Protein AF-A0AAD5PH87-F1 (afdb_monomer_lite)

Foldseek 3Di:
DDDPLLVCCLVPDDLVRLVVLLVVLLVPFDQDDDPPLSDQDDDPVVCLVVCVVVVPPVNVVVVVVSVVSVLVNSLVRLVVVLVVQVVVLVVVDDDPVSVVSVVVSVVSVSSSVSSVVSVVVNCVVVVVVVVPPPPPPDPDDDDPVVVVVVDDPPDDDDDDDDPPVVVPDDDDPVCVVVVDDDDDD

Radius of gyration: 25.53 Å; chains: 1; bounding box: 65×54×60 Å

pLDDT: mean 77.0, std 14.0, range [39.09, 93.5]

Sequence (185 aa):
QLPSAIKDELDSSTIQELDENIKIFKRELLKYEGERWTRPGAVNKPYVQELKKTNLEAYPAIQARYKGADRIRITARVATKIFEDIPTIVERGESARDEEDLLRTIEKARRLAVYGFATKDINIGEAQDEEDLTENQHFKMEGISALRDLLEPNDLMAKIDLKDTYTVVPIHPSSRKYLSFEHHG

Secondary structure (DSSP, 8-state):
---HHHHHHHHHS-HHHHHHHHHHHHHHS-----STTTS-----HHHHHHHHHTT-THHHHHHHHHHHHHHHHHHHHHHHHHHHHHHHHHHH-S-HHHHHHHHHHHHHHHHHHHHHHHHHHHHHHHHSSSSS---S-------HHHHHHH--TTPPP-----TTHHHHSPPPGGGGGGS------

Structure (mmCIF, N/CA/C/O backbone):
data_AF-A0AAD5PH87-F1
#
_entry.id   AF-A0AAD5PH87-F1
#
loop_
_atom_site.group_PDB
_atom_site.id
_atom_site.type_symbol
_atom_site.label_atom_id
_atom_site.label_alt_id
_atom_site.label_comp_id
_atom_site.label_asym_id
_atom_site.label_entity_id
_atom_site.label_seq_id
_atom_site.pdbx_PDB_ins_code
_atom_site.Cartn_x
_atom_site.Cartn_y
_atom_site.Cartn_z
_atom_site.occupancy
_atom_site.B_iso_or_equiv
_atom_site.auth_seq_id
_atom_site.auth_comp_id
_atom_site.auth_asym_id
_atom_site.auth_atom_id
_atom_site.pdbx_PDB_model_num
ATOM 1 N N . GLN A 1 1 ? 16.850 -17.070 -2.245 1.00 76.62 1 GLN A N 1
ATOM 2 C CA . GLN A 1 1 ? 17.423 -15.957 -1.453 1.00 76.62 1 GLN A CA 1
ATOM 3 C C . GLN A 1 1 ? 17.047 -14.643 -2.127 1.00 76.62 1 GLN A C 1
ATOM 5 O O . GLN A 1 1 ? 16.840 -14.662 -3.335 1.00 76.62 1 GLN A O 1
ATOM 10 N N . LEU A 1 2 ? 16.903 -13.548 -1.369 1.00 82.56 2 LEU A N 1
ATOM 11 C CA . LEU A 1 2 ? 16.653 -12.214 -1.937 1.00 82.56 2 LEU A CA 1
ATOM 12 C C . LEU A 1 2 ? 17.877 -11.727 -2.735 1.00 82.56 2 LEU A C 1
ATOM 14 O O . LEU A 1 2 ? 18.999 -12.025 -2.320 1.00 82.56 2 LEU A O 1
ATOM 18 N N . PRO A 1 3 ? 17.688 -10.978 -3.839 1.00 91.06 3 PRO A N 1
ATOM 19 C CA . PRO A 1 3 ? 18.784 -10.285 -4.516 1.00 91.06 3 PRO A CA 1
ATOM 20 C C . PRO A 1 3 ? 19.549 -9.370 -3.550 1.00 91.06 3 PRO A C 1
ATOM 22 O O . PRO A 1 3 ? 18.919 -8.675 -2.748 1.00 91.06 3 PRO A O 1
ATOM 25 N N . SER A 1 4 ? 20.883 -9.345 -3.649 1.00 87.75 4 SER A N 1
ATOM 26 C CA . SER A 1 4 ? 21.761 -8.591 -2.736 1.00 87.75 4 SER A CA 1
ATOM 27 C C . SER A 1 4 ? 21.362 -7.122 -2.640 1.00 87.75 4 SER A C 1
ATOM 29 O O . SER A 1 4 ? 21.095 -6.647 -1.553 1.00 87.75 4 SER A O 1
ATOM 31 N N . ALA A 1 5 ? 21.138 -6.449 -3.768 1.00 88.19 5 ALA A N 1
ATOM 32 C CA . ALA A 1 5 ? 20.761 -5.033 -3.792 1.00 88.19 5 ALA A CA 1
ATOM 33 C C . ALA A 1 5 ? 19.428 -4.689 -3.086 1.00 88.19 5 ALA A C 1
ATOM 35 O O . ALA A 1 5 ? 19.182 -3.525 -2.783 1.00 88.19 5 ALA A O 1
ATOM 36 N N . ILE A 1 6 ? 18.533 -5.663 -2.876 1.00 89.12 6 ILE A N 1
ATOM 37 C CA . ILE A 1 6 ? 17.304 -5.468 -2.084 1.00 89.12 6 ILE A CA 1
ATOM 38 C C . ILE A 1 6 ? 17.597 -5.754 -0.615 1.00 89.12 6 ILE A C 1
ATOM 40 O O . ILE A 1 6 ? 17.176 -5.002 0.256 1.00 89.12 6 ILE A O 1
ATOM 44 N N . LYS A 1 7 ? 18.319 -6.846 -0.350 1.00 88.19 7 LYS A N 1
ATOM 45 C CA . LYS A 1 7 ? 18.687 -7.256 1.001 1.00 88.19 7 LYS A CA 1
ATOM 46 C C . LYS A 1 7 ? 19.566 -6.208 1.686 1.00 88.19 7 LYS A C 1
ATOM 48 O O . LYS A 1 7 ? 19.282 -5.839 2.813 1.00 88.19 7 LYS A O 1
ATOM 53 N N . ASP A 1 8 ? 20.570 -5.699 0.983 1.00 89.56 8 ASP A N 1
ATOM 54 C CA . ASP A 1 8 ? 21.511 -4.720 1.509 1.00 89.56 8 ASP A CA 1
ATOM 55 C C . ASP A 1 8 ? 20.790 -3.422 1.894 1.00 89.56 8 ASP A C 1
ATOM 57 O O . ASP A 1 8 ? 21.073 -2.889 2.956 1.00 89.56 8 ASP A O 1
ATOM 61 N N . GLU A 1 9 ? 19.815 -2.935 1.111 1.00 86.88 9 GLU A N 1
ATOM 62 C CA . GLU A 1 9 ? 19.018 -1.755 1.501 1.00 86.88 9 GLU A CA 1
ATOM 63 C C . GLU A 1 9 ? 18.148 -2.043 2.733 1.00 86.88 9 GLU A C 1
ATOM 65 O O . GLU A 1 9 ? 18.117 -1.239 3.657 1.00 86.88 9 GLU A O 1
ATOM 70 N N . LEU A 1 10 ? 17.484 -3.201 2.786 1.00 86.50 10 LEU A N 1
ATOM 71 C CA . LEU A 1 10 ? 16.655 -3.574 3.938 1.00 86.50 10 LEU A CA 1
ATOM 72 C C . LEU A 1 10 ? 17.467 -3.728 5.233 1.00 86.50 10 LEU A C 1
ATOM 74 O O . LEU A 1 10 ? 16.984 -3.341 6.292 1.00 86.50 10 LEU A O 1
ATOM 78 N N . ASP A 1 11 ? 18.677 -4.281 5.148 1.00 86.44 11 ASP A N 1
ATOM 79 C CA . ASP A 1 11 ? 19.529 -4.556 6.309 1.00 86.44 11 ASP A CA 1
ATOM 80 C C . ASP A 1 11 ? 20.351 -3.322 6.741 1.00 86.44 11 ASP A C 1
ATOM 82 O O . ASP A 1 11 ? 20.726 -3.214 7.909 1.00 86.44 11 ASP A O 1
ATOM 86 N N . SER A 1 12 ? 20.671 -2.408 5.812 1.00 87.88 12 SER A N 1
ATOM 87 C CA . SER A 1 12 ? 21.540 -1.246 6.076 1.00 87.88 12 SER A CA 1
ATOM 88 C C . SER A 1 12 ? 20.785 0.042 6.401 1.00 87.88 12 SER A C 1
ATOM 90 O O . SER A 1 12 ? 21.332 0.889 7.108 1.00 87.88 12 SER A O 1
ATOM 92 N N . SER A 1 13 ? 19.556 0.207 5.903 1.00 87.12 13 SER A N 1
ATOM 93 C CA . SER A 1 13 ? 18.762 1.412 6.137 1.00 87.12 13 SER A CA 1
ATOM 94 C C . SER A 1 13 ? 18.047 1.386 7.483 1.00 87.12 13 SER A C 1
ATOM 96 O O . SER A 1 13 ? 17.524 0.369 7.937 1.00 87.12 13 SER A O 1
ATOM 98 N N . THR A 1 14 ? 17.953 2.552 8.112 1.00 86.25 14 THR A N 1
ATOM 99 C CA . THR A 1 14 ? 17.118 2.734 9.301 1.00 86.25 14 THR A CA 1
ATOM 100 C C . THR A 1 14 ? 15.630 2.759 8.936 1.00 86.25 14 THR A C 1
ATOM 102 O O . THR A 1 14 ? 15.242 3.075 7.811 1.00 86.25 14 THR A O 1
ATOM 105 N N . ILE A 1 15 ? 14.755 2.505 9.916 1.00 79.81 15 ILE A N 1
ATOM 106 C CA . ILE A 1 15 ? 13.293 2.608 9.734 1.00 79.81 15 ILE A CA 1
ATOM 107 C C . ILE A 1 15 ? 12.884 4.016 9.261 1.00 79.81 15 ILE A C 1
ATOM 109 O O . ILE A 1 15 ? 11.971 4.149 8.448 1.00 79.81 15 ILE A O 1
ATOM 113 N N . GLN A 1 16 ? 13.564 5.064 9.743 1.00 82.69 16 GLN A N 1
ATOM 114 C CA . GLN A 1 16 ? 13.295 6.451 9.347 1.00 82.69 16 GLN A CA 1
ATOM 115 C C . GLN A 1 16 ? 13.652 6.697 7.878 1.00 82.69 16 GLN A C 1
ATOM 117 O O . GLN A 1 16 ? 12.831 7.229 7.133 1.00 82.69 16 GLN A O 1
ATOM 122 N N . GLU A 1 17 ? 14.833 6.251 7.447 1.00 84.75 17 GLU A N 1
ATOM 123 C CA . GLU A 1 17 ? 15.271 6.350 6.050 1.00 84.75 17 GLU A CA 1
ATOM 124 C C . GLU A 1 17 ? 14.343 5.563 5.117 1.00 84.75 17 GLU A C 1
ATOM 126 O O . GLU A 1 17 ? 13.941 6.067 4.067 1.00 84.75 17 GLU A O 1
ATOM 131 N N . LEU A 1 18 ? 13.930 4.357 5.522 1.00 84.69 18 LEU A N 1
ATOM 132 C CA . LEU A 1 18 ? 12.963 3.559 4.770 1.00 84.69 18 LEU A CA 1
ATOM 133 C C . LEU A 1 18 ? 11.613 4.279 4.647 1.00 84.69 18 LEU A C 1
ATOM 135 O O . LEU A 1 18 ? 11.047 4.328 3.555 1.00 84.69 18 LEU A O 1
ATOM 139 N N . ASP A 1 19 ? 11.093 4.878 5.721 1.00 82.81 19 ASP A N 1
ATOM 140 C CA . ASP A 1 19 ? 9.830 5.627 5.673 1.00 82.81 19 ASP A CA 1
ATOM 141 C C . ASP A 1 19 ? 9.918 6.867 4.761 1.00 82.81 19 ASP A C 1
ATOM 143 O O . ASP A 1 19 ? 9.004 7.133 3.969 1.00 82.81 19 ASP A O 1
ATOM 147 N N . GLU A 1 20 ? 11.030 7.603 4.801 1.00 88.25 20 GLU A N 1
ATOM 148 C CA . GLU A 1 20 ? 11.282 8.734 3.902 1.00 88.25 20 GLU A CA 1
ATOM 149 C C . GLU A 1 20 ? 11.373 8.297 2.436 1.00 88.25 20 GLU A C 1
ATOM 151 O O . GLU A 1 20 ? 10.676 8.857 1.580 1.00 88.25 20 GLU A O 1
ATOM 156 N N . ASN A 1 21 ? 12.133 7.240 2.149 1.00 87.19 21 ASN A N 1
ATOM 157 C CA . ASN A 1 21 ? 12.256 6.673 0.808 1.00 87.19 21 ASN A CA 1
ATOM 158 C C . ASN A 1 21 ? 10.900 6.202 0.274 1.00 87.19 21 ASN A C 1
ATOM 160 O O . ASN A 1 21 ? 10.548 6.468 -0.877 1.00 87.19 21 ASN A O 1
ATOM 164 N N . ILE A 1 22 ? 10.076 5.579 1.119 1.00 86.75 22 ILE A N 1
ATOM 165 C CA . ILE A 1 22 ? 8.719 5.162 0.760 1.00 86.75 22 ILE A CA 1
ATOM 166 C C . ILE A 1 22 ? 7.820 6.371 0.467 1.00 86.75 22 ILE A C 1
ATOM 168 O O . ILE A 1 22 ? 7.008 6.324 -0.464 1.00 86.75 22 ILE A O 1
ATOM 172 N N . LYS A 1 23 ? 7.930 7.466 1.229 1.00 88.19 23 LYS A N 1
ATOM 173 C CA . LYS A 1 23 ? 7.180 8.708 0.967 1.00 88.19 23 LYS A CA 1
ATOM 174 C C . LYS A 1 23 ? 7.575 9.332 -0.370 1.00 88.19 23 LYS A C 1
ATOM 176 O O . LYS A 1 23 ? 6.684 9.760 -1.112 1.00 88.19 23 LYS A O 1
ATOM 181 N N . ILE A 1 24 ? 8.871 9.374 -0.677 1.00 88.81 24 ILE A N 1
ATOM 182 C CA . ILE A 1 24 ? 9.395 9.864 -1.959 1.00 88.81 24 ILE A CA 1
ATOM 183 C C . ILE A 1 24 ? 8.881 8.975 -3.091 1.00 88.81 24 ILE A C 1
ATOM 185 O O . ILE A 1 24 ? 8.223 9.470 -4.005 1.00 88.81 24 ILE A O 1
ATOM 189 N N . PHE A 1 25 ? 9.054 7.659 -2.964 1.00 87.81 25 PHE A N 1
ATOM 190 C CA . PHE A 1 25 ? 8.600 6.681 -3.946 1.00 87.81 25 PHE A CA 1
ATOM 191 C C . PHE A 1 25 ? 7.113 6.839 -4.268 1.00 87.81 25 PHE A C 1
ATOM 193 O O . PHE A 1 25 ? 6.747 6.957 -5.431 1.00 87.81 25 PHE A O 1
ATOM 200 N N . LYS A 1 26 ? 6.243 6.949 -3.252 1.00 86.19 26 LYS A N 1
ATOM 201 C CA . LYS A 1 26 ? 4.798 7.176 -3.443 1.00 86.19 26 LYS A CA 1
ATOM 202 C C . LYS A 1 26 ? 4.482 8.465 -4.207 1.00 86.19 26 LYS A C 1
ATOM 204 O O . LYS A 1 26 ? 3.473 8.506 -4.912 1.00 86.19 26 LYS A O 1
ATOM 209 N N . ARG A 1 27 ? 5.290 9.518 -4.037 1.00 86.94 27 ARG A N 1
ATOM 210 C CA . ARG A 1 27 ? 5.104 10.823 -4.695 1.00 86.94 27 ARG A CA 1
ATOM 211 C C . ARG A 1 27 ? 5.472 10.776 -6.178 1.00 86.94 27 ARG A C 1
ATOM 213 O O . ARG A 1 27 ? 4.835 11.466 -6.965 1.00 86.94 27 ARG A O 1
ATOM 220 N N . GLU A 1 28 ? 6.458 9.962 -6.541 1.00 86.50 28 GLU A N 1
ATOM 221 C CA . GLU A 1 28 ? 6.945 9.802 -7.918 1.00 86.50 28 GLU A CA 1
ATOM 222 C C . GLU A 1 28 ? 6.005 8.963 -8.805 1.00 86.50 28 GLU A C 1
ATOM 224 O O . GLU A 1 28 ? 6.148 8.957 -10.028 1.00 86.50 28 GLU A O 1
ATOM 229 N N . LEU A 1 29 ? 5.029 8.257 -8.222 1.00 84.38 29 LEU A N 1
ATOM 230 C CA . LEU A 1 29 ? 4.135 7.381 -8.978 1.00 84.38 29 LEU A CA 1
ATOM 231 C C . LEU A 1 29 ? 3.114 8.148 -9.810 1.00 84.38 29 LEU A C 1
ATOM 233 O O . LEU A 1 29 ? 2.372 9.001 -9.315 1.00 84.38 29 LEU A O 1
ATOM 237 N N . LEU A 1 30 ? 2.995 7.726 -11.068 1.00 80.25 30 LEU A N 1
ATOM 238 C CA . LEU A 1 30 ? 1.921 8.152 -11.950 1.00 80.25 30 LEU A CA 1
ATOM 239 C C . LEU A 1 30 ? 0.564 7.727 -11.380 1.00 80.25 30 LEU A C 1
ATOM 241 O O . LEU A 1 30 ? 0.380 6.624 -10.850 1.00 80.25 30 LEU A O 1
ATOM 245 N N . LYS A 1 31 ? -0.408 8.631 -11.495 1.00 79.12 31 LYS A N 1
ATOM 246 C CA . LYS A 1 31 ? -1.804 8.347 -11.176 1.00 79.12 31 LYS A CA 1
ATOM 247 C C . LYS A 1 31 ? -2.479 7.854 -12.444 1.00 79.12 31 LYS A C 1
ATOM 249 O O . LYS A 1 31 ? -2.604 8.602 -13.405 1.00 79.12 31 LYS A O 1
ATOM 254 N N . TYR A 1 32 ? -2.915 6.606 -12.415 1.00 77.25 32 TYR A N 1
ATOM 255 C CA . TYR A 1 32 ? -3.744 6.042 -13.467 1.00 77.25 32 TYR A CA 1
ATOM 256 C C . TYR A 1 32 ? -5.208 6.357 -13.164 1.00 77.25 32 TYR A C 1
ATOM 258 O O . TYR A 1 32 ? -5.682 6.116 -12.048 1.00 77.25 32 TYR A O 1
ATOM 266 N N . GLU A 1 33 ? -5.908 6.925 -14.142 1.00 73.56 33 GLU A N 1
ATOM 267 C CA . GLU A 1 33 ? -7.341 7.174 -14.038 1.00 73.56 33 GLU A CA 1
ATOM 268 C C . GLU A 1 33 ? -8.117 5.866 -14.218 1.00 73.56 33 GLU A C 1
ATOM 270 O O . GLU A 1 33 ? -7.789 5.033 -15.058 1.00 73.56 33 GLU A O 1
ATOM 275 N N . GLY A 1 34 ? -9.139 5.668 -13.391 1.00 69.44 34 GLY A N 1
ATOM 276 C CA . GLY A 1 34 ? -9.991 4.483 -13.421 1.00 69.44 34 GLY A CA 1
ATOM 277 C C . GLY A 1 34 ? -11.148 4.615 -12.435 1.00 69.44 34 GLY A C 1
ATOM 278 O O . GLY A 1 34 ? -11.346 5.674 -11.836 1.00 69.44 34 GLY A O 1
ATOM 279 N N . GLU A 1 35 ? -11.916 3.540 -12.271 1.00 71.06 35 GLU A N 1
ATOM 280 C CA . GLU A 1 35 ? -13.069 3.516 -11.368 1.00 71.06 35 GLU A CA 1
ATOM 281 C C . GLU A 1 35 ? -12.648 3.343 -9.889 1.00 71.06 35 GLU A C 1
ATOM 283 O O . GLU A 1 35 ? -11.564 3.740 -9.462 1.00 71.06 35 GLU A O 1
ATOM 288 N N . ARG A 1 36 ? -13.506 2.748 -9.049 1.00 62.53 36 ARG A N 1
ATOM 289 C CA . ARG A 1 36 ? -13.326 2.656 -7.584 1.00 62.53 36 ARG A CA 1
ATOM 290 C C . ARG A 1 36 ? -12.003 2.017 -7.125 1.00 62.53 36 ARG A C 1
ATOM 292 O O . ARG A 1 36 ? -11.614 2.194 -5.974 1.00 62.53 36 ARG A O 1
ATOM 299 N N . TRP A 1 37 ? -11.318 1.267 -7.983 1.00 65.94 37 TRP A N 1
ATOM 300 C CA . TRP A 1 37 ? -10.100 0.523 -7.657 1.00 65.94 37 TRP A CA 1
ATOM 301 C C . TRP A 1 37 ? -8.805 1.334 -7.837 1.00 65.94 37 TRP A C 1
ATOM 303 O O . TRP A 1 37 ? -7.799 0.995 -7.216 1.00 65.94 37 TRP A O 1
ATOM 313 N N . THR A 1 38 ? -8.817 2.447 -8.581 1.00 65.06 38 THR A N 1
ATOM 314 C CA . THR A 1 38 ? -7.627 3.310 -8.755 1.00 65.06 38 THR A CA 1
ATOM 315 C C . THR A 1 38 ? -7.555 4.452 -7.738 1.00 65.06 38 THR A C 1
ATOM 317 O O . THR A 1 38 ? -6.469 4.992 -7.482 1.00 65.06 38 THR A O 1
ATOM 320 N N . ARG A 1 39 ? -8.686 4.788 -7.103 1.00 68.56 39 ARG A N 1
ATOM 321 C CA . ARG A 1 39 ? -8.819 5.889 -6.138 1.00 68.56 39 ARG A CA 1
ATOM 322 C C . ARG A 1 39 ? -9.034 5.366 -4.709 1.00 68.56 39 ARG A C 1
ATOM 324 O O . ARG A 1 39 ? -9.822 4.442 -4.507 1.00 68.56 39 ARG A O 1
ATOM 331 N N . PRO A 1 40 ? -8.355 5.931 -3.695 1.00 64.88 40 PRO A N 1
ATOM 332 C CA . PRO A 1 40 ? -8.702 5.661 -2.306 1.00 64.88 40 PRO A CA 1
ATOM 333 C C . PRO A 1 40 ? -10.116 6.179 -2.015 1.00 64.88 40 PRO A C 1
ATOM 335 O O . PRO A 1 40 ? -10.477 7.284 -2.420 1.00 64.88 40 PRO A O 1
ATOM 338 N N . GLY A 1 41 ? -10.925 5.367 -1.331 1.00 64.56 41 GLY A N 1
ATOM 339 C CA . GLY A 1 41 ? -12.234 5.800 -0.844 1.00 64.56 41 GLY A CA 1
ATOM 340 C C . GLY A 1 41 ? -12.092 6.937 0.171 1.00 64.56 41 GLY A C 1
ATOM 341 O O . GLY A 1 41 ? -11.083 7.034 0.871 1.00 64.56 41 GLY A O 1
ATOM 342 N N . ALA A 1 42 ? -13.099 7.806 0.258 1.00 59.19 42 ALA A N 1
ATOM 343 C CA . ALA A 1 42 ? -13.107 8.869 1.251 1.00 59.19 42 ALA A CA 1
ATOM 344 C C . ALA A 1 42 ? -13.369 8.279 2.645 1.00 59.19 42 ALA A C 1
ATOM 346 O O . ALA A 1 42 ? -14.471 7.818 2.935 1.00 59.19 42 ALA A O 1
ATOM 347 N N . VAL A 1 43 ? -12.368 8.323 3.527 1.00 58.31 43 VAL A N 1
ATOM 348 C CA . VAL A 1 43 ? -12.616 8.178 4.965 1.00 58.31 43 VAL A CA 1
ATOM 349 C C . VAL A 1 43 ? -13.360 9.429 5.414 1.00 58.31 43 VAL A C 1
ATOM 351 O O . VAL A 1 43 ? -12.904 10.548 5.164 1.00 58.31 43 VAL A O 1
ATOM 354 N N . ASN A 1 44 ? -14.501 9.251 6.076 1.00 59.78 44 ASN A N 1
ATOM 355 C CA . ASN A 1 44 ? -15.307 10.363 6.556 1.00 59.78 44 ASN A CA 1
ATOM 356 C C . ASN A 1 44 ? -14.598 11.021 7.758 1.00 59.78 44 ASN A C 1
ATOM 358 O O . ASN A 1 44 ? -14.819 10.667 8.916 1.00 59.78 44 ASN A O 1
ATOM 362 N N . LYS A 1 45 ? -13.676 11.949 7.457 1.00 62.28 45 LYS A N 1
ATOM 363 C CA . LYS A 1 45 ? -12.776 12.619 8.413 1.00 62.28 45 LYS A CA 1
ATOM 364 C C . LYS A 1 45 ? -13.467 13.185 9.665 1.00 62.28 45 LYS A C 1
ATOM 366 O O . LYS A 1 45 ? -12.845 13.095 10.723 1.00 62.28 45 LYS A O 1
ATOM 371 N N . PRO A 1 46 ? -14.707 13.717 9.607 1.00 63.94 46 PRO A N 1
ATOM 372 C CA . PRO A 1 46 ? -15.407 14.187 10.803 1.00 63.94 46 PRO A CA 1
ATOM 373 C C . PRO A 1 46 ? -15.591 13.097 11.868 1.00 63.94 46 PRO A C 1
ATOM 375 O O . PRO A 1 46 ? -15.430 13.363 13.055 1.00 63.94 46 PRO A O 1
ATOM 378 N N . TYR A 1 47 ? -15.838 11.854 11.450 1.00 60.91 47 TYR A N 1
ATOM 379 C CA . TYR A 1 47 ? -16.123 10.745 12.364 1.00 60.91 47 TYR A CA 1
ATOM 380 C C . TYR A 1 47 ? -14.860 10.087 12.920 1.00 60.91 47 TYR A C 1
ATOM 382 O O . TYR A 1 47 ? -14.908 9.470 13.976 1.00 60.91 47 TYR A O 1
ATOM 390 N N . VAL A 1 48 ? -13.705 10.266 12.271 1.00 66.38 48 VAL A N 1
ATOM 391 C CA . VAL A 1 48 ? -12.416 9.732 12.749 1.00 66.38 48 VAL A CA 1
ATOM 392 C C . VAL A 1 48 ? -12.085 10.247 14.150 1.00 66.38 48 VAL A C 1
ATOM 394 O O . VAL A 1 48 ? -11.642 9.481 15.000 1.00 66.38 48 VAL A O 1
ATOM 397 N N . GLN A 1 49 ? -12.325 11.534 14.410 1.00 67.38 49 GLN A N 1
ATOM 398 C CA . GLN A 1 49 ? -12.058 12.128 15.721 1.00 67.38 49 GLN A CA 1
ATOM 399 C C . GLN A 1 49 ? -13.044 11.636 16.787 1.00 67.38 49 GLN A C 1
ATOM 401 O O . GLN A 1 49 ? -12.660 11.476 17.940 1.00 67.38 49 GLN A 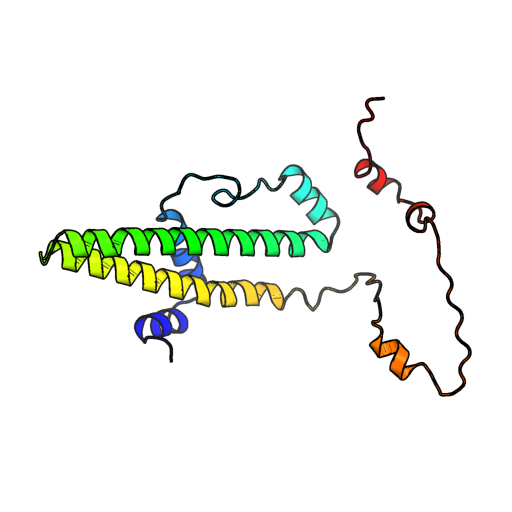O 1
ATOM 406 N N . GLU A 1 50 ? -14.299 11.362 16.420 1.00 65.44 50 GLU A N 1
ATOM 407 C CA . GLU A 1 50 ? -15.279 10.783 17.349 1.00 65.44 50 GLU A CA 1
ATOM 408 C C . GLU A 1 50 ? -14.961 9.321 17.689 1.00 65.44 50 GLU A C 1
ATOM 410 O O . GLU A 1 50 ? -15.032 8.938 18.856 1.00 65.44 50 GLU A O 1
ATOM 415 N N . LEU A 1 51 ? -14.546 8.528 16.695 1.00 61.16 51 LEU A N 1
ATOM 416 C CA . LEU A 1 51 ? -14.147 7.129 16.874 1.00 61.16 51 LEU A CA 1
ATOM 417 C C . LEU A 1 51 ? -12.895 6.997 17.752 1.00 61.16 51 LEU A C 1
ATOM 419 O O . LEU A 1 51 ? -12.837 6.131 18.620 1.00 61.16 51 LEU A O 1
ATOM 423 N N . LYS A 1 52 ? -11.921 7.903 17.589 1.00 64.12 52 LYS A N 1
ATOM 424 C CA . L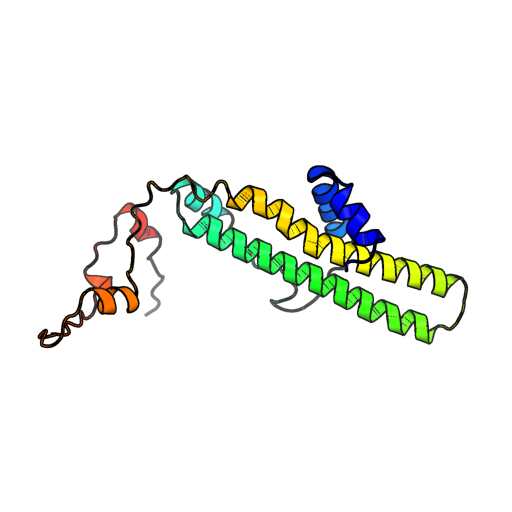YS A 1 52 ? -10.736 7.970 18.461 1.00 64.12 52 LYS A CA 1
ATOM 425 C C . LYS A 1 52 ? -11.082 8.334 19.906 1.00 64.12 52 LYS A C 1
ATOM 427 O O . LYS A 1 52 ? -10.482 7.799 20.827 1.00 64.12 52 LYS A O 1
ATOM 432 N N . LYS A 1 53 ? -12.053 9.230 20.116 1.00 66.94 53 LYS A N 1
ATOM 433 C CA . LYS A 1 53 ? -12.486 9.665 21.460 1.00 66.94 53 LYS A CA 1
ATOM 434 C C . LYS A 1 53 ? -13.222 8.586 22.250 1.00 66.94 53 LYS A C 1
ATOM 436 O O . LYS A 1 53 ? -13.324 8.698 23.464 1.00 66.94 53 LYS A O 1
ATOM 441 N N . THR A 1 54 ? -13.776 7.592 21.569 1.00 59.50 54 THR A N 1
ATOM 442 C CA . THR A 1 54 ? -14.625 6.551 22.166 1.00 59.50 54 THR A CA 1
ATOM 443 C C . THR A 1 54 ? -13.887 5.230 22.390 1.00 59.50 54 THR A C 1
ATOM 445 O O . THR A 1 54 ? -14.527 4.256 22.764 1.00 59.50 54 THR A O 1
ATOM 448 N N . ASN A 1 55 ? -12.562 5.200 22.178 1.00 58.19 55 ASN A N 1
ATOM 449 C CA . ASN A 1 55 ? -11.715 4.001 22.232 1.00 58.19 55 ASN A CA 1
ATOM 450 C C . ASN A 1 55 ? -12.339 2.789 21.510 1.00 58.19 55 ASN A C 1
ATOM 452 O O . ASN A 1 55 ? -12.313 1.662 21.991 1.00 58.19 55 ASN A O 1
ATOM 456 N N . LEU A 1 56 ? -12.977 3.042 20.362 1.00 59.34 56 LEU A N 1
ATOM 457 C CA . LEU A 1 56 ? -13.659 2.014 19.583 1.00 59.34 56 LEU A CA 1
ATOM 458 C C . LEU A 1 56 ? -12.616 1.145 18.863 1.00 59.34 56 LEU A C 1
ATOM 460 O O . LEU A 1 56 ? -11.982 1.614 17.915 1.00 59.34 56 LEU A O 1
ATOM 464 N N . GLU A 1 57 ? -12.508 -0.134 19.245 1.00 59.69 57 GLU A N 1
ATOM 465 C CA . GLU A 1 57 ? -11.637 -1.156 18.618 1.00 59.69 57 GLU A CA 1
ATOM 466 C C . GLU A 1 57 ? -11.803 -1.257 17.087 1.00 59.69 57 GLU A C 1
ATOM 468 O O . GLU A 1 57 ? -10.918 -1.712 16.362 1.00 59.69 57 GLU A O 1
ATOM 473 N N . ALA A 1 58 ? -12.933 -0.790 16.548 1.00 62.44 58 ALA A N 1
ATOM 474 C CA . ALA A 1 58 ? -13.171 -0.755 15.112 1.00 62.44 58 ALA A CA 1
ATOM 475 C C . ALA A 1 58 ? -12.238 0.218 14.366 1.00 62.44 58 ALA A C 1
ATOM 477 O O . ALA A 1 58 ? -11.959 0.004 13.186 1.00 62.44 58 ALA A O 1
ATOM 478 N N . TYR A 1 59 ? -11.761 1.293 15.004 1.00 69.19 59 TYR A N 1
ATOM 479 C CA . TYR A 1 59 ? -10.973 2.320 14.321 1.00 69.19 59 TYR A CA 1
ATOM 480 C C . TYR A 1 59 ? -9.592 1.818 13.853 1.00 69.19 59 TYR A C 1
ATOM 482 O O . TYR A 1 59 ? -9.316 1.965 12.655 1.00 69.19 59 TYR A O 1
ATOM 490 N N . PRO A 1 60 ? -8.756 1.180 14.702 1.00 71.06 60 PRO A N 1
ATOM 491 C CA . PRO A 1 60 ? -7.497 0.579 14.257 1.00 71.06 60 PRO A CA 1
ATOM 492 C C . PRO A 1 60 ? -7.700 -0.479 13.167 1.00 71.06 60 PRO A C 1
ATOM 494 O O . PRO A 1 60 ? -7.054 -0.421 12.119 1.00 71.06 60 PRO A O 1
ATOM 497 N N . ALA A 1 61 ? -8.696 -1.360 13.324 1.00 69.44 61 ALA A N 1
ATOM 498 C CA . ALA A 1 61 ? -9.024 -2.385 12.332 1.00 69.44 61 ALA A CA 1
ATOM 499 C C . ALA A 1 61 ? -9.433 -1.791 10.968 1.00 69.44 61 ALA A C 1
ATOM 501 O O . ALA A 1 61 ? -9.016 -2.270 9.908 1.00 69.44 61 ALA A O 1
ATOM 502 N N . ILE A 1 62 ? -10.228 -0.716 10.968 1.00 69.12 62 ILE A N 1
ATOM 503 C CA . ILE A 1 62 ? -10.587 0.019 9.750 1.00 69.12 62 ILE A CA 1
ATOM 504 C C . ILE A 1 62 ? -9.338 0.676 9.151 1.00 69.12 62 ILE A C 1
ATOM 506 O O . ILE A 1 62 ? -9.092 0.538 7.951 1.00 69.12 62 ILE A O 1
ATOM 510 N N . GLN A 1 63 ? -8.521 1.352 9.961 1.00 73.44 63 GLN A N 1
ATOM 511 C CA . GLN A 1 63 ? -7.307 2.025 9.499 1.00 73.44 63 GLN A CA 1
ATOM 512 C C . GLN A 1 63 ? -6.308 1.037 8.876 1.00 73.44 63 GLN A C 1
ATOM 514 O O . GLN A 1 63 ? -5.769 1.324 7.805 1.00 73.44 63 GLN A O 1
ATOM 519 N N . ALA A 1 64 ? -6.126 -0.144 9.468 1.00 73.69 64 ALA A N 1
ATOM 520 C CA . ALA A 1 64 ? -5.299 -1.219 8.925 1.00 73.69 64 ALA A CA 1
ATOM 521 C C . ALA A 1 64 ? -5.793 -1.683 7.544 1.00 73.69 64 ALA A C 1
ATOM 523 O O . ALA A 1 64 ? -4.999 -1.817 6.608 1.00 73.69 64 ALA A O 1
ATOM 524 N N . ARG A 1 65 ? -7.114 -1.838 7.360 1.00 70.75 65 ARG A N 1
ATOM 525 C CA . ARG A 1 65 ? -7.709 -2.172 6.050 1.00 70.75 65 ARG A CA 1
ATOM 526 C C . ARG A 1 65 ? -7.461 -1.085 5.004 1.00 70.75 65 ARG A C 1
ATOM 528 O O . ARG A 1 65 ? -7.130 -1.408 3.864 1.00 70.75 65 ARG A O 1
ATOM 535 N N . TYR A 1 66 ? -7.578 0.192 5.375 1.00 74.06 66 TYR A N 1
ATOM 536 C CA . TYR A 1 66 ? -7.271 1.308 4.473 1.00 74.06 66 TYR A CA 1
ATOM 537 C C . TYR A 1 66 ? -5.784 1.354 4.098 1.00 74.06 66 TYR A C 1
ATOM 539 O O . TYR A 1 66 ? -5.472 1.440 2.909 1.00 74.06 66 TYR A O 1
ATOM 547 N N . LYS A 1 67 ? -4.874 1.220 5.077 1.00 79.25 67 LYS A N 1
ATOM 548 C CA . LYS A 1 67 ? -3.421 1.129 4.838 1.00 79.25 67 LYS A CA 1
ATOM 549 C C . LYS A 1 67 ? -3.093 -0.034 3.888 1.00 79.25 67 LYS A C 1
ATOM 551 O O . LYS A 1 67 ? -2.335 0.142 2.934 1.00 79.25 67 LYS A O 1
ATOM 556 N N . GLY A 1 68 ? -3.703 -1.202 4.104 1.00 79.38 68 GLY A N 1
ATOM 557 C CA . GLY A 1 68 ? -3.541 -2.379 3.247 1.00 79.38 68 GLY A CA 1
ATOM 558 C C . GLY A 1 68 ? -4.050 -2.161 1.820 1.00 79.38 68 GLY A C 1
ATOM 559 O O . GLY A 1 68 ? -3.356 -2.491 0.858 1.00 79.38 68 GLY A O 1
ATOM 560 N N . ALA A 1 69 ? -5.225 -1.547 1.665 1.00 77.31 69 ALA A N 1
ATOM 561 C CA . ALA A 1 69 ? -5.776 -1.214 0.354 1.00 77.31 69 ALA A CA 1
ATOM 562 C C . ALA A 1 69 ? -4.890 -0.215 -0.411 1.00 77.31 69 ALA A C 1
ATOM 564 O O . ALA A 1 69 ? -4.658 -0.387 -1.607 1.00 77.31 69 ALA A O 1
ATOM 565 N N . ASP A 1 70 ? -4.350 0.801 0.266 1.00 82.06 70 ASP A N 1
ATOM 566 C CA . ASP A 1 70 ? -3.422 1.753 -0.351 1.00 82.06 70 ASP A CA 1
ATOM 567 C C . ASP A 1 70 ? -2.113 1.095 -0.777 1.00 82.06 70 ASP A C 1
ATOM 569 O O . ASP A 1 70 ? -1.617 1.390 -1.867 1.00 82.06 70 ASP A O 1
ATOM 573 N N . ARG A 1 71 ? -1.600 0.144 0.013 1.00 84.00 71 ARG A N 1
ATOM 574 C CA . ARG A 1 71 ? -0.439 -0.665 -0.376 1.00 84.00 71 ARG A CA 1
ATOM 575 C C . ARG A 1 71 ? -0.691 -1.407 -1.686 1.00 84.00 71 ARG A C 1
ATOM 577 O O . ARG A 1 71 ? 0.124 -1.310 -2.597 1.00 84.00 71 ARG A O 1
ATOM 584 N N . ILE A 1 72 ? -1.837 -2.080 -1.810 1.00 83.19 72 ILE A N 1
ATOM 585 C CA . ILE A 1 72 ? -2.213 -2.808 -3.034 1.00 83.19 72 ILE A CA 1
ATOM 586 C C . ILE A 1 72 ? -2.294 -1.857 -4.234 1.00 83.19 72 ILE A C 1
ATOM 588 O O . ILE A 1 72 ? -1.759 -2.170 -5.297 1.00 83.19 72 ILE A O 1
ATOM 592 N N . ARG A 1 73 ? -2.903 -0.674 -4.074 1.00 84.38 73 ARG A N 1
ATOM 593 C CA . ARG A 1 73 ? -2.979 0.329 -5.151 1.00 84.38 73 ARG A CA 1
ATOM 594 C C . ARG A 1 73 ? -1.598 0.810 -5.587 1.00 84.38 73 ARG A C 1
ATOM 596 O O . ARG A 1 73 ? -1.359 0.948 -6.781 1.00 84.38 73 ARG A O 1
ATOM 603 N N . ILE A 1 74 ? -0.698 1.074 -4.641 1.00 86.50 74 ILE A N 1
ATOM 604 C CA . ILE A 1 74 ? 0.677 1.498 -4.932 1.00 86.50 74 ILE A CA 1
ATOM 605 C C . ILE A 1 74 ? 1.415 0.407 -5.707 1.00 86.50 74 ILE A C 1
ATOM 607 O O . ILE A 1 74 ? 1.960 0.689 -6.772 1.00 86.50 74 ILE A O 1
ATOM 611 N N . THR A 1 75 ? 1.367 -0.838 -5.226 1.00 89.69 75 THR A N 1
ATOM 612 C CA . THR A 1 75 ? 1.978 -1.984 -5.907 1.00 89.69 75 THR A CA 1
ATOM 613 C C . THR A 1 75 ? 1.439 -2.143 -7.325 1.00 89.69 75 THR A C 1
ATOM 615 O O . THR A 1 75 ? 2.224 -2.303 -8.256 1.00 89.69 75 THR A O 1
ATOM 618 N N . ALA A 1 76 ? 0.121 -2.023 -7.508 1.00 87.00 76 ALA A N 1
ATOM 619 C CA . ALA A 1 76 ? -0.510 -2.121 -8.818 1.00 87.00 76 ALA A CA 1
ATOM 620 C C . ALA A 1 76 ? -0.018 -1.028 -9.779 1.00 87.00 76 ALA A C 1
ATOM 622 O O . ALA A 1 76 ? 0.380 -1.345 -10.892 1.00 87.00 76 ALA A O 1
ATOM 623 N N . ARG A 1 77 ? 0.040 0.240 -9.345 1.00 89.50 77 ARG A N 1
ATOM 624 C CA . ARG A 1 77 ? 0.522 1.352 -10.191 1.00 89.50 77 ARG A CA 1
ATOM 625 C C . ARG A 1 77 ? 1.962 1.147 -10.651 1.00 89.50 77 ARG A C 1
ATOM 627 O O . ARG A 1 77 ? 2.279 1.415 -11.805 1.00 89.50 77 ARG A O 1
ATOM 634 N N . VAL A 1 78 ? 2.832 0.679 -9.757 1.00 89.94 78 VAL A N 1
ATOM 635 C CA . VAL A 1 78 ? 4.237 0.434 -10.103 1.00 89.94 78 VAL A CA 1
ATOM 636 C C . VAL A 1 78 ? 4.354 -0.742 -11.065 1.00 89.94 78 VAL A C 1
ATOM 638 O O . VAL A 1 78 ? 5.083 -0.647 -12.048 1.00 89.94 78 VAL A O 1
ATOM 641 N N . ALA A 1 79 ? 3.613 -1.824 -10.815 1.00 91.31 79 ALA A N 1
ATOM 642 C CA . ALA A 1 79 ? 3.578 -2.981 -11.701 1.00 91.31 79 ALA A CA 1
ATOM 643 C C . ALA A 1 79 ? 3.074 -2.605 -13.103 1.00 91.31 79 ALA A C 1
ATOM 645 O O . ALA A 1 79 ? 3.701 -2.987 -14.087 1.00 91.31 79 ALA A O 1
ATOM 646 N N . THR A 1 80 ? 2.012 -1.795 -13.202 1.00 89.31 80 THR A N 1
ATOM 647 C CA . THR A 1 80 ? 1.533 -1.240 -14.477 1.00 89.31 80 THR A CA 1
ATOM 648 C C . THR A 1 80 ? 2.625 -0.433 -15.164 1.00 89.31 80 THR A C 1
ATOM 650 O O . THR A 1 80 ? 2.868 -0.635 -16.348 1.00 89.31 80 THR A O 1
ATOM 653 N N . LYS A 1 81 ? 3.341 0.426 -14.430 1.00 89.81 81 LYS A N 1
ATOM 654 C CA . LYS A 1 81 ? 4.406 1.232 -15.030 1.00 89.81 81 LYS A CA 1
ATOM 655 C C . LYS A 1 81 ? 5.552 0.377 -15.573 1.00 89.81 81 LYS A C 1
ATOM 657 O O . LYS A 1 81 ? 6.024 0.625 -16.674 1.00 89.81 81 LYS A O 1
ATOM 662 N N . ILE A 1 82 ? 5.980 -0.640 -14.826 1.00 92.62 82 ILE A N 1
ATOM 663 C CA . ILE A 1 82 ? 7.002 -1.593 -15.286 1.00 92.62 82 ILE A CA 1
ATOM 664 C C . ILE A 1 82 ? 6.512 -2.340 -16.534 1.00 92.62 82 ILE A C 1
ATOM 666 O O . ILE A 1 82 ? 7.268 -2.496 -17.490 1.00 92.62 82 ILE A O 1
ATOM 670 N N . PHE A 1 83 ? 5.246 -2.763 -16.545 1.00 90.06 83 PHE A N 1
ATOM 671 C CA . PHE A 1 83 ? 4.634 -3.439 -17.687 1.00 90.06 83 PHE A CA 1
ATOM 672 C C . PHE A 1 83 ? 4.545 -2.550 -18.934 1.00 90.06 83 PHE A C 1
ATOM 674 O O . PHE A 1 83 ? 4.728 -3.055 -20.030 1.00 90.06 83 PHE A O 1
ATOM 681 N N . GLU A 1 84 ? 4.285 -1.251 -18.789 1.00 89.81 84 GLU A N 1
ATOM 682 C CA . GLU A 1 84 ? 4.297 -0.300 -19.909 1.00 89.81 84 GLU A CA 1
ATOM 683 C C . GLU A 1 84 ? 5.721 -0.024 -20.409 1.00 89.81 84 GLU A C 1
ATOM 685 O O . GLU A 1 84 ? 5.950 0.066 -21.613 1.00 89.81 84 GLU A O 1
ATOM 690 N N . ASP A 1 85 ? 6.685 0.099 -19.491 1.00 89.31 85 ASP A N 1
ATOM 691 C CA . ASP A 1 85 ? 8.059 0.470 -19.828 1.00 89.31 85 ASP A CA 1
ATOM 692 C C . ASP A 1 85 ? 8.775 -0.651 -20.611 1.00 89.31 85 ASP A C 1
ATOM 694 O O . ASP A 1 85 ? 9.386 -0.370 -21.639 1.00 89.31 85 ASP A O 1
ATOM 698 N N . ILE A 1 86 ? 8.655 -1.924 -20.204 1.00 88.88 86 ILE A N 1
ATOM 699 C CA . ILE A 1 86 ? 9.417 -3.037 -20.814 1.00 88.88 86 ILE A CA 1
ATOM 700 C C . ILE A 1 86 ? 9.155 -3.201 -22.329 1.00 88.88 86 ILE A C 1
ATOM 702 O O . ILE A 1 86 ? 10.126 -3.191 -23.086 1.00 88.88 86 ILE A O 1
ATOM 706 N N . PRO A 1 87 ? 7.906 -3.324 -22.823 1.00 87.19 87 PRO A N 1
ATOM 707 C CA . PRO A 1 87 ? 7.636 -3.468 -24.252 1.00 87.19 87 PRO A CA 1
ATOM 708 C C . PRO A 1 87 ? 8.067 -2.238 -25.046 1.00 87.19 87 PRO A C 1
ATOM 710 O O . PRO A 1 87 ? 8.651 -2.386 -26.112 1.00 87.19 87 PRO A O 1
ATOM 713 N N . THR A 1 88 ? 7.852 -1.029 -24.510 1.00 86.62 88 THR A N 1
ATOM 714 C CA . THR A 1 88 ? 8.249 0.203 -25.211 1.00 86.62 88 THR A CA 1
ATOM 715 C C . THR A 1 88 ? 9.759 0.321 -25.407 1.00 86.62 88 THR A C 1
ATOM 717 O O . THR A 1 88 ? 10.185 0.880 -26.414 1.00 86.62 88 THR A O 1
ATOM 720 N N . ILE A 1 89 ? 10.564 -0.215 -24.484 1.00 86.44 89 ILE A N 1
ATOM 721 C CA . ILE A 1 89 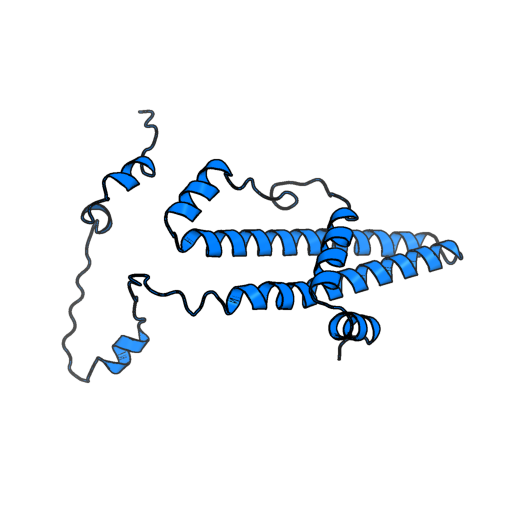? 12.026 -0.306 -24.616 1.00 86.44 89 ILE A CA 1
ATOM 722 C C . ILE A 1 89 ? 12.393 -1.353 -25.678 1.00 86.44 89 ILE A C 1
ATOM 724 O O . ILE A 1 89 ? 13.200 -1.086 -26.563 1.00 86.44 89 ILE A O 1
ATOM 728 N N . VAL A 1 90 ? 11.758 -2.529 -25.640 1.00 83.88 90 VAL A N 1
ATOM 729 C CA . VAL A 1 90 ? 12.015 -3.619 -26.601 1.00 83.88 90 VAL A CA 1
ATOM 730 C C . VAL A 1 90 ? 11.652 -3.217 -28.036 1.00 83.88 90 VAL A C 1
ATOM 732 O O . VAL A 1 90 ? 12.389 -3.530 -28.966 1.00 83.88 90 VAL A O 1
ATOM 735 N N . GLU A 1 91 ? 10.544 -2.500 -28.228 1.00 83.75 91 GLU A N 1
ATOM 736 C CA . GLU A 1 91 ? 10.078 -2.035 -29.542 1.00 83.75 91 GLU A CA 1
ATOM 737 C C . GLU A 1 91 ? 10.983 -0.957 -30.163 1.00 83.75 91 GLU A C 1
ATOM 739 O O . GLU A 1 91 ? 11.012 -0.818 -31.387 1.00 83.75 91 GLU A O 1
ATOM 744 N N . ARG A 1 92 ? 11.725 -0.194 -29.349 1.00 80.62 92 ARG A N 1
ATOM 745 C CA . ARG A 1 92 ? 12.625 0.876 -29.820 1.00 80.62 92 ARG A CA 1
ATOM 746 C C . ARG A 1 92 ? 13.969 0.366 -30.347 1.00 80.62 92 ARG A C 1
ATOM 748 O O . ARG A 1 92 ? 14.561 1.038 -31.192 1.00 80.62 92 ARG A O 1
ATOM 755 N N . GLY A 1 93 ? 14.396 -0.832 -29.942 1.00 69.69 93 GLY A N 1
ATOM 756 C CA . GLY A 1 93 ? 15.657 -1.451 -30.369 1.00 69.69 93 GLY A CA 1
ATOM 757 C C . GLY A 1 93 ? 16.876 -1.020 -29.539 1.00 69.69 93 GLY A C 1
ATOM 758 O O . GLY A 1 93 ? 16.767 -0.216 -28.627 1.00 69.69 93 GLY A O 1
ATOM 759 N N . GLU A 1 94 ? 18.051 -1.596 -29.813 1.00 69.12 94 GLU A N 1
ATOM 760 C CA . GLU A 1 94 ? 19.267 -1.427 -28.996 1.00 69.12 94 GLU A CA 1
ATOM 761 C C . GLU A 1 94 ? 19.935 -0.049 -29.199 1.00 69.12 94 GLU A C 1
ATOM 763 O O . GLU A 1 94 ? 20.887 0.100 -29.967 1.00 69.12 94 GLU A O 1
ATOM 768 N N . SER A 1 95 ? 19.441 0.983 -28.508 1.00 75.69 95 SER A N 1
ATOM 769 C CA . SER A 1 95 ? 20.145 2.260 -28.324 1.00 75.69 95 SER A CA 1
ATOM 770 C C . SER A 1 95 ? 20.704 2.393 -26.905 1.00 75.69 95 SER A C 1
ATOM 772 O O . SER A 1 95 ? 20.159 1.839 -25.953 1.00 75.69 95 SER A O 1
ATOM 774 N N . ALA A 1 96 ? 21.732 3.229 -26.722 1.00 74.06 96 ALA A N 1
ATOM 775 C CA . ALA A 1 96 ? 22.241 3.597 -25.393 1.00 74.06 96 ALA A CA 1
ATOM 776 C C . ALA A 1 96 ? 21.150 4.207 -24.485 1.00 74.06 96 ALA A C 1
ATOM 778 O O . ALA A 1 96 ? 21.198 4.088 -23.264 1.00 74.06 96 ALA A O 1
ATOM 779 N N . ARG A 1 97 ? 20.134 4.840 -25.086 1.00 81.12 97 ARG A N 1
ATOM 780 C CA . ARG A 1 97 ? 18.968 5.372 -24.370 1.00 81.12 97 ARG A CA 1
ATOM 781 C C . ARG A 1 97 ? 18.060 4.270 -23.814 1.00 81.12 97 ARG A C 1
ATOM 783 O O . ARG A 1 97 ? 17.492 4.429 -22.738 1.00 81.12 97 ARG A O 1
ATOM 790 N N . ASP A 1 98 ? 17.925 3.169 -24.542 1.00 82.88 98 ASP A N 1
ATOM 791 C CA . ASP A 1 98 ? 17.065 2.049 -24.164 1.00 82.88 98 ASP A CA 1
ATOM 792 C C . ASP A 1 98 ? 17.704 1.229 -23.031 1.00 82.88 98 ASP A C 1
ATOM 794 O O . ASP A 1 98 ? 17.001 0.752 -22.140 1.00 82.88 98 ASP A O 1
ATOM 798 N N . GLU A 1 99 ? 19.040 1.173 -22.981 1.00 83.12 99 GLU A N 1
ATOM 799 C CA . GLU A 1 99 ? 19.791 0.646 -21.835 1.00 83.12 99 GLU A CA 1
ATOM 800 C C . GLU A 1 99 ? 19.542 1.467 -20.555 1.00 83.12 99 GLU A C 1
ATOM 802 O O . GLU A 1 99 ? 19.231 0.903 -19.503 1.00 83.12 99 GLU A O 1
ATOM 807 N N . GLU A 1 100 ? 19.594 2.802 -20.634 1.00 87.12 100 GLU A N 1
ATOM 808 C CA . GLU A 1 100 ? 19.293 3.684 -19.495 1.00 87.12 100 GLU A CA 1
ATOM 809 C C . GLU A 1 100 ? 17.836 3.528 -19.018 1.00 87.12 100 GLU A C 1
ATOM 811 O O . GLU A 1 100 ? 17.559 3.406 -17.817 1.00 87.12 100 GLU A O 1
ATOM 816 N N . ASP A 1 101 ? 16.888 3.483 -19.957 1.00 87.62 101 ASP A N 1
ATOM 817 C CA . ASP A 1 101 ? 15.470 3.300 -19.657 1.00 87.62 101 ASP A CA 1
ATOM 818 C C . ASP A 1 101 ? 15.193 1.912 -19.033 1.00 87.62 101 ASP A C 1
ATOM 820 O O . ASP A 1 101 ? 14.353 1.797 -18.125 1.00 87.62 101 ASP A O 1
ATOM 824 N N . LEU A 1 102 ? 15.936 0.872 -19.434 1.00 88.62 102 LEU A N 1
ATOM 825 C CA . LEU A 1 102 ? 15.875 -0.464 -18.834 1.00 88.62 102 LEU A CA 1
ATOM 826 C C . LEU A 1 102 ? 16.412 -0.463 -17.401 1.00 88.62 102 LEU A C 1
ATOM 828 O O . LEU A 1 102 ? 15.737 -0.967 -16.500 1.00 88.62 102 LEU A O 1
ATOM 832 N N . LEU A 1 103 ? 17.571 0.155 -17.157 1.00 88.88 103 LEU A N 1
ATOM 833 C CA . LEU A 1 103 ? 18.142 0.288 -15.811 1.00 88.88 103 LEU A CA 1
ATOM 834 C C . LEU A 1 103 ? 17.190 1.033 -14.868 1.00 88.88 103 LEU A C 1
ATOM 836 O O . LEU A 1 103 ? 16.961 0.598 -13.737 1.00 88.88 103 LEU A O 1
ATOM 840 N N . ARG A 1 104 ? 16.538 2.099 -15.347 1.00 90.25 104 ARG A N 1
ATOM 841 C CA . ARG A 1 104 ? 15.505 2.812 -14.581 1.00 90.25 104 ARG A CA 1
ATOM 842 C C . ARG A 1 104 ? 14.294 1.925 -14.272 1.00 90.25 104 ARG A C 1
ATOM 844 O O . ARG A 1 104 ? 13.678 2.063 -13.215 1.00 90.25 104 ARG A O 1
ATOM 851 N N . THR A 1 105 ? 13.930 1.026 -15.182 1.00 91.75 105 THR A N 1
ATOM 852 C CA . THR A 1 105 ? 12.818 0.083 -14.991 1.00 91.75 105 THR A CA 1
ATOM 853 C C . THR A 1 105 ? 13.169 -1.003 -13.971 1.00 91.75 105 THR A C 1
ATOM 855 O O . THR A 1 105 ? 12.350 -1.319 -13.105 1.00 91.75 105 THR A O 1
ATOM 858 N N . ILE A 1 106 ? 14.409 -1.497 -13.991 1.00 90.44 106 ILE A N 1
ATOM 859 C CA . ILE A 1 106 ? 14.947 -2.408 -12.971 1.00 90.44 106 ILE A CA 1
ATOM 860 C C . ILE A 1 106 ? 14.956 -1.729 -11.596 1.00 90.44 106 ILE A C 1
ATOM 862 O O . ILE A 1 106 ? 14.504 -2.325 -10.619 1.00 90.44 106 ILE A O 1
ATOM 866 N N . GLU A 1 107 ? 15.378 -0.464 -11.513 1.00 91.88 107 GLU A N 1
ATOM 867 C CA . GLU A 1 107 ? 15.366 0.288 -10.252 1.00 91.88 107 GLU A CA 1
ATOM 868 C C . GLU A 1 107 ? 13.943 0.462 -9.698 1.00 91.88 107 GLU A C 1
ATOM 870 O O . GLU A 1 107 ? 13.716 0.287 -8.501 1.00 91.88 107 GLU A O 1
ATOM 875 N N . LYS A 1 108 ? 12.940 0.716 -10.552 1.00 92.38 108 LYS A N 1
ATOM 876 C CA . LYS A 1 108 ? 11.527 0.737 -10.122 1.00 92.38 108 LYS A CA 1
ATOM 877 C C . LYS A 1 108 ? 11.081 -0.607 -9.545 1.00 92.38 108 LYS A C 1
ATOM 879 O O . LYS A 1 108 ? 10.388 -0.625 -8.527 1.00 92.38 108 LYS A O 1
ATOM 884 N N . ALA A 1 109 ? 11.470 -1.719 -10.170 1.00 93.50 109 ALA A N 1
ATOM 885 C CA . ALA A 1 109 ? 11.160 -3.060 -9.674 1.00 93.50 109 ALA A CA 1
ATOM 886 C C . ALA A 1 109 ? 11.837 -3.334 -8.321 1.00 93.50 109 ALA A C 1
ATOM 888 O O . ALA A 1 109 ? 11.212 -3.878 -7.409 1.00 93.50 109 ALA A O 1
ATOM 889 N N . ARG A 1 110 ? 13.088 -2.890 -8.161 1.00 93.38 110 ARG A N 1
ATOM 890 C CA . ARG A 1 110 ? 13.847 -2.989 -6.911 1.00 93.38 110 ARG A CA 1
ATOM 891 C C . ARG A 1 110 ? 13.188 -2.185 -5.785 1.00 93.38 110 ARG A C 1
ATOM 893 O O . ARG A 1 110 ? 12.898 -2.751 -4.732 1.00 93.38 110 ARG A O 1
ATOM 900 N N . ARG A 1 111 ? 12.846 -0.912 -6.029 1.00 91.56 111 ARG A N 1
ATOM 901 C CA . ARG A 1 111 ? 12.117 -0.046 -5.078 1.00 91.56 111 ARG A CA 1
ATOM 902 C C . ARG A 1 111 ? 10.744 -0.605 -4.711 1.00 91.56 111 ARG A C 1
ATOM 904 O O . ARG A 1 111 ? 10.342 -0.519 -3.554 1.00 91.56 111 ARG A O 1
ATOM 911 N N . LEU A 1 112 ? 10.033 -1.220 -5.662 1.00 92.88 112 LEU A N 1
ATOM 912 C CA . LEU A 1 112 ? 8.771 -1.910 -5.385 1.00 92.88 112 LEU A CA 1
ATOM 913 C C . LEU A 1 112 ? 8.958 -3.085 -4.420 1.00 92.88 112 LEU A C 1
ATOM 915 O O . LEU A 1 112 ? 8.139 -3.275 -3.520 1.00 92.88 112 LEU A O 1
ATOM 919 N N . ALA A 1 113 ? 10.020 -3.869 -4.604 1.00 90.06 113 ALA A N 1
ATOM 920 C CA . ALA A 1 113 ? 10.333 -4.981 -3.719 1.00 90.06 113 ALA A CA 1
ATOM 921 C C . ALA A 1 113 ? 10.684 -4.487 -2.308 1.00 90.06 113 ALA A C 1
ATOM 923 O O . ALA A 1 113 ? 10.087 -4.966 -1.345 1.00 90.06 113 ALA A O 1
ATOM 924 N N . VAL A 1 114 ? 11.563 -3.483 -2.186 1.00 89.06 114 VAL A N 1
ATOM 925 C CA . VAL A 1 114 ? 11.896 -2.845 -0.897 1.00 89.06 114 VAL A CA 1
ATOM 926 C C . VAL A 1 114 ? 10.634 -2.305 -0.226 1.00 89.06 114 VAL A C 1
ATOM 928 O O . VAL A 1 114 ? 10.382 -2.624 0.932 1.00 89.06 114 VAL A O 1
ATOM 931 N N . TYR A 1 115 ? 9.776 -1.591 -0.963 1.00 88.88 115 TYR A N 1
ATOM 932 C CA . TYR A 1 115 ? 8.478 -1.139 -0.459 1.00 88.88 115 TYR A CA 1
ATOM 933 C C . TYR A 1 115 ? 7.640 -2.307 0.080 1.00 88.88 115 TYR A C 1
ATOM 935 O O . TYR A 1 115 ? 7.114 -2.228 1.188 1.00 88.88 115 TYR A O 1
ATOM 943 N N . GLY A 1 116 ? 7.534 -3.412 -0.660 1.00 87.00 116 GLY A N 1
ATOM 944 C CA . GLY A 1 116 ? 6.785 -4.596 -0.239 1.00 87.00 116 GLY A CA 1
ATOM 945 C C . GLY A 1 116 ? 7.278 -5.203 1.081 1.00 87.00 116 GLY A C 1
ATOM 946 O O . GLY A 1 116 ? 6.452 -5.513 1.942 1.00 87.00 116 GLY A O 1
ATOM 947 N N . PHE A 1 117 ? 8.597 -5.335 1.251 1.00 85.12 117 PHE A N 1
ATOM 948 C CA . PHE A 1 117 ? 9.210 -5.925 2.447 1.00 85.12 117 PHE A CA 1
ATOM 949 C C . PHE A 1 117 ? 9.252 -4.952 3.634 1.00 85.12 117 PHE A C 1
ATOM 951 O O . PHE A 1 117 ? 8.737 -5.285 4.698 1.00 85.12 117 PHE A O 1
ATOM 958 N N . ALA A 1 118 ? 9.739 -3.724 3.442 1.00 81.62 118 ALA A N 1
ATOM 959 C CA . ALA A 1 118 ? 9.890 -2.726 4.506 1.00 81.62 118 ALA A CA 1
ATOM 960 C C . ALA A 1 118 ? 8.549 -2.272 5.104 1.00 81.62 118 ALA A C 1
ATOM 962 O O . ALA A 1 118 ? 8.457 -1.959 6.289 1.00 81.62 118 ALA A O 1
ATOM 963 N N . THR A 1 119 ? 7.464 -2.280 4.316 1.00 72.00 119 THR A N 1
ATOM 964 C CA . THR A 1 119 ? 6.134 -1.934 4.848 1.00 72.00 119 THR A CA 1
ATOM 965 C C . THR A 1 119 ? 5.652 -2.955 5.886 1.00 72.00 119 THR A C 1
ATOM 967 O O . THR A 1 119 ? 4.763 -2.640 6.671 1.00 72.00 119 THR A O 1
ATOM 970 N N . LYS A 1 120 ? 6.192 -4.180 5.917 1.00 62.81 120 LYS A N 1
ATOM 971 C CA . LYS A 1 120 ? 5.891 -5.136 6.988 1.00 62.81 120 LYS A CA 1
ATOM 972 C C . LYS A 1 120 ? 6.545 -4.683 8.296 1.00 62.81 120 LYS A C 1
ATOM 974 O O . LYS A 1 120 ? 5.844 -4.571 9.293 1.00 62.81 120 LYS A O 1
ATOM 979 N N . ASP A 1 121 ? 7.825 -4.333 8.258 1.00 56.66 121 ASP A N 1
ATOM 980 C CA . ASP A 1 121 ? 8.613 -3.999 9.450 1.00 56.66 121 ASP A CA 1
ATOM 981 C C . ASP A 1 121 ? 8.209 -2.655 10.072 1.00 56.66 121 ASP A C 1
ATOM 983 O O . ASP A 1 121 ? 8.084 -2.559 11.289 1.00 56.66 121 ASP A O 1
ATOM 987 N N . ILE A 1 122 ? 7.850 -1.656 9.253 1.00 57.84 122 ILE A N 1
ATOM 988 C CA . ILE A 1 122 ? 7.296 -0.374 9.736 1.00 57.84 122 ILE A CA 1
ATOM 989 C C . ILE A 1 122 ? 5.980 -0.573 10.509 1.00 57.84 122 ILE A C 1
ATOM 991 O O . ILE A 1 122 ? 5.713 0.147 11.466 1.00 57.84 122 ILE A O 1
ATOM 995 N N . ASN A 1 123 ? 5.147 -1.540 10.109 1.00 53.16 123 ASN A N 1
ATOM 996 C CA . ASN A 1 123 ? 3.862 -1.794 10.771 1.00 53.16 123 ASN A CA 1
ATOM 997 C C . ASN A 1 123 ? 3.951 -2.863 11.882 1.00 53.16 123 ASN A C 1
ATOM 999 O O . ASN A 1 123 ? 2.996 -3.001 12.637 1.00 53.16 123 ASN A O 1
ATOM 1003 N N . ILE A 1 124 ? 5.062 -3.604 12.017 1.00 49.25 124 ILE A N 1
ATOM 1004 C CA . ILE A 1 124 ? 5.278 -4.525 13.152 1.00 49.25 124 ILE A CA 1
ATOM 1005 C C . ILE A 1 124 ? 5.479 -3.741 14.457 1.00 49.25 124 ILE A C 1
ATOM 1007 O O . ILE A 1 124 ? 4.992 -4.180 15.494 1.00 49.25 124 ILE A O 1
ATOM 1011 N N . GLY A 1 125 ? 6.097 -2.555 14.402 1.00 44.12 125 GLY A N 1
ATOM 1012 C CA . GLY A 1 125 ? 6.203 -1.666 15.564 1.00 44.12 125 GLY A CA 1
ATOM 1013 C C . GLY A 1 125 ? 4.851 -1.184 16.110 1.00 44.12 125 GLY A C 1
ATOM 1014 O O . GLY A 1 125 ? 4.749 -0.920 17.295 1.00 44.12 125 GLY A O 1
ATOM 1015 N N . GLU A 1 126 ? 3.799 -1.128 15.281 1.00 42.72 126 GLU A N 1
ATOM 1016 C CA . GLU A 1 126 ? 2.433 -0.792 15.726 1.00 42.72 126 GLU A CA 1
ATOM 1017 C C . GLU A 1 126 ? 1.664 -2.017 16.266 1.00 42.72 126 GLU A C 1
ATOM 1019 O O . GLU A 1 126 ? 0.682 -1.850 16.980 1.00 42.72 126 GLU A O 1
ATOM 1024 N N . ALA A 1 127 ? 2.085 -3.243 15.933 1.00 41.62 127 ALA A N 1
ATOM 1025 C CA . ALA A 1 127 ? 1.374 -4.470 16.304 1.00 41.62 127 ALA A CA 1
ATOM 1026 C C . ALA A 1 127 ? 1.752 -5.004 17.697 1.00 41.62 127 ALA A C 1
ATOM 1028 O O . ALA A 1 127 ? 0.967 -5.734 18.292 1.00 41.62 127 ALA A O 1
ATOM 1029 N N . GLN A 1 128 ? 2.936 -4.657 18.219 1.00 40.28 128 GLN A N 1
ATOM 1030 C CA . GLN A 1 128 ? 3.355 -5.069 19.568 1.00 40.28 128 GLN A CA 1
ATOM 1031 C C . GLN A 1 128 ? 2.722 -4.210 20.676 1.00 40.28 128 GLN A C 1
ATOM 1033 O O . GLN A 1 128 ? 2.510 -4.714 21.773 1.00 40.28 128 GLN A O 1
ATOM 1038 N N . ASP A 1 129 ? 2.343 -2.963 20.376 1.00 40.47 129 ASP A N 1
ATOM 1039 C CA . ASP A 1 129 ? 1.660 -2.069 21.326 1.00 40.47 129 ASP A CA 1
ATOM 1040 C C . ASP A 1 129 ? 0.142 -2.343 21.432 1.00 40.47 129 ASP A C 1
ATOM 1042 O O . ASP A 1 129 ? -0.513 -1.879 22.365 1.00 40.47 129 ASP A O 1
ATOM 1046 N N . GLU A 1 130 ? -0.446 -3.099 20.494 1.00 43.34 130 GLU A N 1
ATOM 1047 C CA . GLU A 1 130 ? -1.882 -3.439 20.504 1.00 43.34 130 GLU A CA 1
ATOM 1048 C C . GLU A 1 130 ? -2.221 -4.671 21.365 1.00 43.34 130 GLU A C 1
ATOM 1050 O O . GLU A 1 130 ? -3.389 -4.870 21.697 1.00 43.34 130 GLU A O 1
ATOM 1055 N N . GLU A 1 131 ? -1.234 -5.479 21.767 1.00 43.59 131 GLU A N 1
ATOM 1056 C CA . GLU A 1 131 ? -1.470 -6.694 22.566 1.00 43.59 131 GLU A CA 1
ATOM 1057 C C . GLU A 1 131 ? -1.589 -6.407 24.084 1.00 43.59 131 GLU A C 1
ATOM 1059 O O . GLU A 1 131 ? -2.081 -7.256 24.823 1.00 43.59 131 GLU A O 1
ATOM 1064 N N . ASP A 1 132 ? -1.221 -5.200 24.549 1.00 43.88 132 ASP A N 1
ATOM 1065 C CA . ASP A 1 132 ? -1.089 -4.858 25.985 1.00 43.88 132 ASP A CA 1
ATOM 1066 C C . ASP A 1 132 ? -2.129 -3.838 26.521 1.00 43.88 132 ASP A C 1
ATOM 1068 O O . ASP A 1 132 ? -2.055 -3.398 27.666 1.00 43.88 132 ASP A O 1
ATOM 1072 N N . LEU A 1 133 ? -3.140 -3.446 25.731 1.00 39.09 133 LEU A N 1
ATOM 1073 C CA . LEU A 1 133 ? -4.164 -2.460 26.148 1.00 39.09 133 LEU A CA 1
ATOM 1074 C C . LEU A 1 133 ? -5.570 -3.050 26.359 1.00 39.09 133 LEU A C 1
ATOM 1076 O O . LEU A 1 133 ? -6.582 -2.376 26.149 1.00 39.09 133 LEU A O 1
ATOM 1080 N N . THR A 1 134 ? -5.674 -4.302 26.806 1.00 41.97 134 THR A N 1
ATOM 1081 C CA . THR A 1 134 ? -6.971 -4.941 27.072 1.00 41.97 134 THR A CA 1
ATOM 1082 C C . THR A 1 134 ? -7.504 -4.643 28.477 1.00 41.97 134 THR A C 1
ATOM 1084 O O . THR A 1 134 ? -7.422 -5.470 29.379 1.00 41.97 134 THR A O 1
ATOM 1087 N N . GLU A 1 135 ? -8.172 -3.500 28.621 1.00 42.44 135 GLU A N 1
ATOM 1088 C CA . GLU A 1 135 ? -9.391 -3.406 29.444 1.00 42.44 135 GLU A CA 1
ATOM 1089 C C . GLU A 1 135 ? -10.622 -3.249 28.527 1.00 42.44 135 GLU A C 1
ATOM 1091 O O . GLU A 1 135 ? -11.558 -2.496 28.783 1.00 42.44 135 GLU A O 1
ATOM 1096 N N . ASN A 1 136 ? -10.632 -3.973 27.406 1.00 45.84 136 ASN A N 1
ATOM 1097 C CA . ASN A 1 136 ? -11.850 -4.173 26.633 1.00 45.84 136 ASN A CA 1
ATOM 1098 C C . ASN A 1 136 ? -12.678 -5.251 27.331 1.00 45.84 136 ASN A C 1
ATOM 1100 O O . ASN A 1 136 ? -12.174 -6.340 27.616 1.00 45.84 136 ASN A O 1
ATOM 1104 N N . GLN A 1 137 ? -13.963 -4.982 27.586 1.00 50.81 137 GLN A N 1
ATOM 1105 C CA . GLN A 1 137 ? -14.918 -6.051 27.884 1.00 50.81 137 GLN A CA 1
ATOM 1106 C C . GLN A 1 137 ? -15.128 -6.870 26.611 1.00 50.81 137 GLN A C 1
ATOM 1108 O O . GLN A 1 137 ? -16.099 -6.711 25.874 1.00 50.81 137 GLN A O 1
ATOM 1113 N N . HIS A 1 138 ? -14.153 -7.723 26.331 1.00 47.19 138 HIS A N 1
ATOM 1114 C CA . HIS A 1 138 ? -14.146 -8.614 25.200 1.00 47.19 138 HIS A CA 1
ATOM 1115 C C . HIS A 1 138 ? -15.225 -9.669 25.454 1.00 47.19 138 HIS A C 1
ATOM 1117 O O . HIS A 1 138 ? -15.084 -10.523 26.332 1.00 47.19 138 HIS A O 1
ATOM 1123 N N . PHE A 1 139 ? -16.328 -9.626 24.703 1.00 52.81 139 PHE A N 1
ATOM 1124 C CA . PHE A 1 139 ? -17.254 -10.753 24.696 1.00 52.81 139 PHE A CA 1
ATOM 1125 C C . PHE A 1 139 ? -16.586 -11.883 23.914 1.00 52.81 139 PHE A C 1
ATOM 1127 O O . PHE A 1 139 ? -16.555 -11.886 22.681 1.00 52.81 139 PHE A O 1
ATOM 1134 N N . LYS A 1 140 ? -15.945 -12.802 24.637 1.00 61.94 140 LYS A N 1
ATOM 1135 C CA . LYS A 1 140 ? -15.257 -13.944 24.041 1.00 61.94 140 LYS A CA 1
ATOM 1136 C C . LYS A 1 140 ? -16.299 -14.924 23.501 1.00 61.94 140 LYS A C 1
ATOM 1138 O O . LYS A 1 140 ? -16.967 -15.618 24.260 1.00 61.94 140 LYS A O 1
ATOM 1143 N N . MET A 1 141 ? -16.441 -14.968 22.180 1.00 65.00 141 MET A N 1
ATOM 1144 C CA . MET A 1 141 ? -17.227 -15.994 21.498 1.00 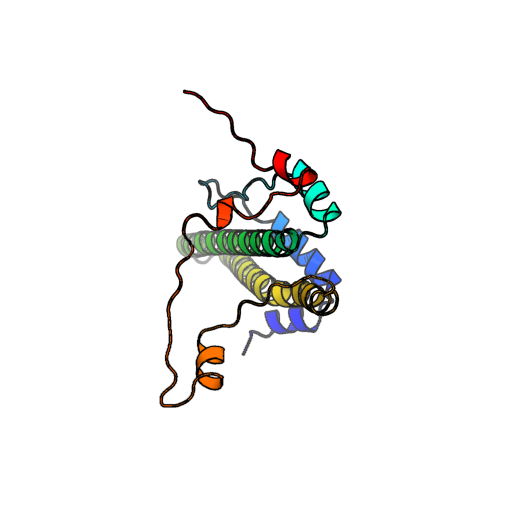65.00 141 MET A CA 1
ATOM 1145 C C . MET A 1 141 ? -16.371 -17.257 21.374 1.00 65.00 141 MET A C 1
ATOM 1147 O O . MET A 1 141 ? -15.480 -17.315 20.529 1.00 65.00 141 MET A O 1
ATOM 1151 N N . GLU A 1 142 ? -16.615 -18.251 22.227 1.00 75.38 142 GLU A N 1
ATOM 1152 C CA . GLU A 1 142 ? -15.945 -19.552 22.124 1.00 75.38 142 GLU A CA 1
ATOM 1153 C C . GLU A 1 142 ? -16.432 -20.320 20.883 1.00 75.38 142 GLU A C 1
ATOM 1155 O O . GLU A 1 142 ? -17.618 -20.322 20.544 1.00 75.38 142 GLU A O 1
ATOM 1160 N N . GLY A 1 143 ? -15.499 -20.959 20.175 1.00 74.06 143 GLY A N 1
ATOM 1161 C CA . GLY A 1 143 ? -15.795 -21.741 18.975 1.00 74.06 143 GLY A CA 1
ATOM 1162 C C . GLY A 1 143 ? -16.341 -23.139 19.281 1.00 74.06 143 GLY A C 1
ATOM 1163 O O . GLY A 1 143 ? -16.297 -23.619 20.410 1.00 74.06 143 GLY A O 1
ATOM 1164 N N . ILE A 1 144 ? -16.781 -23.852 18.237 1.00 77.19 144 ILE A N 1
ATOM 1165 C CA . ILE A 1 144 ? -17.292 -25.236 18.342 1.00 77.19 144 ILE A CA 1
ATOM 1166 C C . ILE A 1 144 ? -16.264 -26.195 18.973 1.00 77.19 144 ILE A C 1
ATOM 1168 O O . ILE A 1 144 ? -16.650 -27.178 19.597 1.00 77.19 144 ILE A O 1
ATOM 1172 N N . SER A 1 145 ? -14.963 -25.913 18.858 1.00 76.38 145 SER A N 1
ATOM 1173 C CA . SER A 1 145 ? -13.916 -26.714 19.504 1.00 76.38 145 SER A CA 1
ATOM 1174 C C . SER A 1 145 ? -14.043 -26.741 21.027 1.00 76.38 145 SER A C 1
ATOM 1176 O O . SER A 1 145 ? -13.854 -27.799 21.608 1.00 76.38 145 SER A O 1
ATOM 1178 N N . ALA A 1 146 ? -14.441 -25.634 21.662 1.00 76.19 146 ALA A N 1
ATOM 1179 C CA . ALA A 1 146 ? -14.647 -25.586 23.111 1.00 76.19 146 ALA A CA 1
ATOM 1180 C C . ALA A 1 146 ? -15.813 -26.484 23.560 1.00 76.19 146 ALA A C 1
ATOM 1182 O O . ALA A 1 146 ? -15.789 -27.034 24.655 1.00 76.19 146 ALA A O 1
ATOM 1183 N N . LEU A 1 147 ? -16.814 -26.692 22.693 1.00 74.88 147 LEU A N 1
ATOM 1184 C CA . LEU A 1 147 ? -17.912 -27.621 22.972 1.00 74.88 147 LEU A CA 1
ATOM 1185 C C . LEU A 1 147 ? -17.434 -29.076 23.001 1.00 74.88 147 LEU A C 1
ATOM 1187 O O . LEU A 1 147 ? -17.996 -29.881 23.733 1.00 74.88 147 LEU A O 1
ATOM 1191 N N . ARG A 1 148 ? -16.394 -29.423 22.230 1.00 79.31 148 ARG A N 1
ATOM 1192 C CA . ARG A 1 148 ? -15.843 -30.786 22.202 1.00 79.31 148 ARG A CA 1
ATOM 1193 C C . ARG A 1 148 ? -15.205 -31.174 23.533 1.00 79.31 148 ARG A C 1
ATOM 1195 O O . ARG A 1 148 ? -15.276 -32.339 23.902 1.00 79.31 148 ARG A O 1
ATOM 1202 N N . ASP A 1 149 ? -14.605 -30.207 24.216 1.00 83.81 149 ASP A N 1
ATOM 1203 C CA . ASP A 1 149 ? -13.973 -30.422 25.518 1.00 83.81 149 ASP A CA 1
ATOM 1204 C C . ASP A 1 149 ? -14.996 -30.392 26.668 1.00 83.81 149 ASP A C 1
ATOM 1206 O O . ASP A 1 149 ? -14.695 -30.848 27.767 1.00 83.81 149 ASP A O 1
ATOM 1210 N N . LEU A 1 150 ? -16.201 -29.863 26.418 1.00 81.94 150 LEU A N 1
ATOM 1211 C CA . LEU A 1 150 ? -17.260 -29.711 27.417 1.00 81.94 150 LEU A CA 1
ATOM 1212 C C . LEU A 1 150 ? -18.287 -30.856 27.407 1.00 81.94 150 LEU A C 1
ATOM 1214 O O . LEU A 1 150 ? -18.919 -31.094 28.429 1.00 81.94 150 LEU A O 1
ATOM 1218 N N . LEU A 1 151 ? -18.488 -31.520 26.265 1.00 85.88 151 LEU A N 1
ATOM 1219 C CA . LEU A 1 151 ? -19.525 -32.542 26.087 1.00 85.88 151 LEU A CA 1
ATOM 1220 C C . LEU A 1 151 ? -18.996 -33.955 26.361 1.00 85.88 151 LEU A C 1
ATOM 1222 O O . LEU A 1 151 ? -17.998 -34.379 25.775 1.00 85.88 151 LEU A O 1
ATOM 1226 N N . GLU A 1 152 ? -19.733 -34.720 27.164 1.00 90.25 152 GLU A N 1
ATOM 1227 C CA . GLU A 1 152 ? -19.453 -36.124 27.464 1.00 90.25 152 GLU A CA 1
ATOM 1228 C C . GLU A 1 152 ? -20.437 -37.084 26.763 1.00 90.25 152 GLU A C 1
ATOM 1230 O O . GLU A 1 152 ? -21.551 -36.710 26.367 1.00 90.25 152 GLU A O 1
ATOM 1235 N N . PRO A 1 153 ? -20.060 -38.365 26.573 1.00 90.00 153 PRO A N 1
ATOM 1236 C CA . PRO A 1 153 ? -20.989 -39.370 26.077 1.00 90.00 153 PRO A CA 1
ATOM 1237 C C . PRO A 1 153 ? -22.236 -39.477 26.970 1.00 90.00 153 PRO A C 1
ATOM 1239 O O . PRO A 1 153 ? -22.128 -39.746 28.164 1.00 90.00 153 PRO A O 1
ATOM 1242 N N . ASN A 1 154 ? -23.415 -39.387 26.346 1.00 91.25 154 ASN A N 1
ATOM 1243 C CA . ASN A 1 154 ? -24.760 -39.394 26.952 1.00 91.25 154 ASN A CA 1
ATOM 1244 C C . ASN A 1 154 ? -25.280 -38.053 27.494 1.00 91.25 154 ASN A C 1
ATOM 1246 O O . ASN A 1 154 ? -26.347 -38.037 28.112 1.00 91.25 154 ASN A O 1
ATOM 1250 N N . ASP A 1 155 ? -24.618 -36.936 27.195 1.00 92.00 155 ASP A N 1
ATOM 1251 C CA . ASP A 1 155 ? -25.197 -35.620 27.463 1.00 92.00 155 ASP A CA 1
ATOM 1252 C C . ASP A 1 155 ? -26.456 -35.359 26.623 1.00 92.00 155 ASP A C 1
ATOM 1254 O O . ASP A 1 155 ? -26.503 -35.581 25.408 1.00 92.00 155 ASP A O 1
ATOM 1258 N N . LEU A 1 156 ? -27.495 -34.840 27.280 1.00 87.06 156 LEU A N 1
ATOM 1259 C CA . LEU A 1 156 ? -28.718 -34.391 26.623 1.00 87.06 156 LEU A CA 1
ATOM 1260 C C . LEU A 1 156 ? -28.566 -32.925 26.217 1.00 87.06 156 LEU A C 1
ATOM 1262 O O . LEU A 1 156 ? -28.445 -32.042 27.062 1.00 87.06 156 LEU A O 1
ATOM 1266 N N . MET A 1 157 ? -28.619 -32.659 24.913 1.00 88.12 157 MET A N 1
ATOM 1267 C CA . MET A 1 157 ? -28.526 -31.304 24.373 1.00 88.12 157 MET A CA 1
ATOM 1268 C C . MET A 1 157 ? -29.897 -30.765 23.963 1.00 88.12 157 MET A C 1
ATOM 1270 O O . MET A 1 157 ? -30.696 -31.462 23.338 1.00 88.12 157 MET A O 1
ATOM 1274 N N . ALA A 1 158 ? -30.137 -29.485 24.249 1.00 85.94 158 ALA A N 1
ATOM 1275 C CA . ALA A 1 158 ? -31.289 -28.737 23.759 1.00 85.94 158 ALA A CA 1
ATOM 1276 C C . ALA A 1 158 ? -30.820 -27.478 23.019 1.00 85.94 158 ALA A C 1
ATOM 1278 O O . ALA A 1 158 ? -29.933 -26.765 23.486 1.00 85.94 158 ALA A O 1
ATOM 1279 N N . LYS A 1 159 ? -31.428 -27.193 21.861 1.00 88.31 159 LYS A N 1
ATOM 1280 C CA . LYS A 1 159 ? -31.168 -25.973 21.089 1.00 88.31 159 LYS A CA 1
ATOM 1281 C C . LYS A 1 159 ? -32.250 -24.943 21.389 1.00 88.31 159 LYS A C 1
ATOM 1283 O O . LYS A 1 159 ? -33.425 -25.198 21.140 1.00 88.31 159 LYS A O 1
ATOM 1288 N N . ILE A 1 160 ? -31.834 -23.770 21.853 1.00 88.31 160 ILE A N 1
ATOM 1289 C CA . ILE A 1 160 ? -32.701 -22.601 21.993 1.00 88.31 160 ILE A CA 1
ATOM 1290 C C . ILE A 1 160 ? -32.269 -21.594 20.935 1.00 88.31 160 ILE A C 1
ATOM 1292 O O . ILE A 1 160 ? -31.113 -21.179 20.905 1.00 88.31 160 ILE A O 1
ATOM 1296 N N . ASP A 1 161 ? -33.195 -21.238 20.053 1.00 88.62 161 ASP A N 1
ATOM 1297 C CA . ASP A 1 161 ? -32.991 -20.193 19.059 1.00 88.62 161 ASP A CA 1
ATOM 1298 C C . ASP A 1 161 ? -33.748 -18.942 19.502 1.00 88.62 161 ASP A C 1
ATOM 1300 O O . ASP A 1 161 ? -34.947 -18.998 19.786 1.00 88.62 161 ASP A O 1
ATOM 1304 N N . LEU A 1 162 ? -33.038 -17.824 19.611 1.00 86.81 162 LEU A N 1
ATOM 1305 C CA . LEU A 1 162 ? -33.626 -16.562 20.032 1.00 86.81 162 LEU A CA 1
ATOM 1306 C C . LEU A 1 162 ? -33.948 -15.737 18.784 1.00 86.81 162 LEU A C 1
ATOM 1308 O O . LEU A 1 162 ? -33.055 -15.287 18.066 1.00 86.81 162 LEU A O 1
ATOM 1312 N N . LYS A 1 163 ? -35.241 -15.522 18.535 1.00 85.44 163 LYS A N 1
ATOM 1313 C CA . LYS A 1 163 ? -35.713 -14.673 17.439 1.00 85.44 163 LYS A CA 1
ATOM 1314 C C . LYS A 1 163 ? -35.630 -13.198 17.840 1.00 85.44 163 LYS A C 1
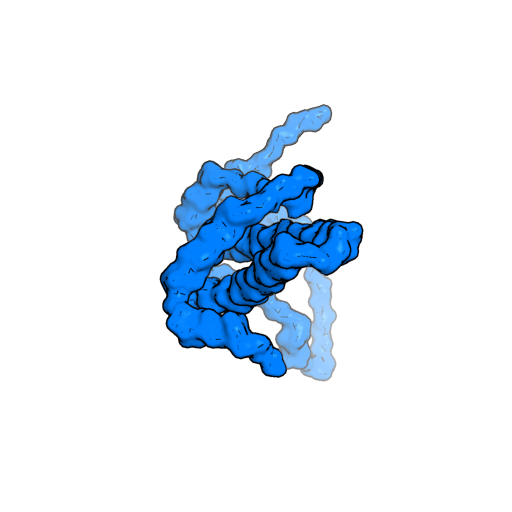ATOM 1316 O O . LYS A 1 163 ? -35.906 -12.853 18.984 1.00 85.44 163 LYS A O 1
ATOM 1321 N N . ASP A 1 164 ? -35.252 -12.343 16.893 1.00 86.00 164 ASP A N 1
ATOM 1322 C CA . ASP A 1 164 ? -35.206 -10.883 17.058 1.00 86.00 164 ASP A CA 1
ATOM 1323 C C . ASP A 1 164 ? -34.285 -10.401 18.203 1.00 86.00 164 ASP A C 1
ATOM 1325 O O . ASP A 1 164 ? -34.502 -9.338 18.785 1.00 86.00 164 ASP A O 1
ATOM 1329 N N . THR A 1 165 ? -33.213 -11.146 18.506 1.00 80.44 165 THR A N 1
ATOM 1330 C CA . THR A 1 165 ? -32.251 -10.858 19.597 1.00 80.44 165 THR A CA 1
ATOM 1331 C C . THR A 1 165 ? -31.692 -9.447 19.578 1.00 80.44 165 THR A C 1
ATOM 1333 O O . THR A 1 165 ? -31.535 -8.821 20.622 1.00 80.44 165 THR A O 1
ATOM 1336 N N . TYR A 1 166 ? -31.419 -8.911 18.394 1.00 79.81 166 TYR A N 1
ATOM 1337 C CA . TYR A 1 166 ? -30.886 -7.559 18.264 1.00 79.81 166 TYR A CA 1
ATOM 1338 C C . TYR A 1 166 ? -31.881 -6.474 18.702 1.00 79.81 166 TYR A C 1
ATOM 1340 O O . TYR A 1 166 ? -31.458 -5.369 19.024 1.00 79.81 166 TYR A O 1
ATOM 1348 N N . THR A 1 167 ? -33.183 -6.774 18.755 1.00 82.19 167 THR A N 1
ATOM 1349 C CA . THR A 1 167 ? -34.217 -5.813 19.178 1.00 82.19 167 THR A CA 1
ATOM 1350 C C . THR A 1 167 ? -34.388 -5.740 20.694 1.00 82.19 167 THR A C 1
ATOM 1352 O O . THR A 1 167 ? -34.835 -4.716 21.207 1.00 82.19 167 THR A O 1
ATOM 1355 N N . VAL A 1 168 ? -34.009 -6.798 21.422 1.00 83.06 168 VAL A N 1
ATOM 1356 C CA . VAL A 1 168 ? -34.138 -6.858 22.888 1.00 83.06 168 VAL A CA 1
ATOM 1357 C C . VAL A 1 168 ? -32.922 -6.291 23.618 1.00 83.06 168 VAL A C 1
ATOM 1359 O O . VAL A 1 168 ? -33.000 -6.022 24.815 1.00 83.06 168 VAL A O 1
ATOM 1362 N N . VAL A 1 169 ? -31.805 -6.080 22.916 1.00 84.75 169 VAL A N 1
ATOM 1363 C CA . VAL A 1 169 ? -30.609 -5.454 23.490 1.00 84.75 169 VAL A CA 1
ATOM 1364 C C . VAL A 1 169 ? -30.798 -3.931 23.503 1.00 84.75 169 VAL A C 1
ATOM 1366 O O . VAL A 1 169 ? -30.892 -3.314 22.439 1.00 84.75 169 VAL A O 1
ATOM 1369 N N . PRO A 1 170 ? -30.852 -3.283 24.682 1.00 88.31 170 PRO A N 1
ATOM 1370 C CA . PRO A 1 170 ? -31.092 -1.850 24.761 1.00 88.31 170 PRO A CA 1
ATOM 1371 C C . PRO A 1 170 ? -29.906 -1.059 24.200 1.00 88.31 170 PRO A C 1
ATOM 1373 O O . PRO A 1 170 ? -28.761 -1.228 24.615 1.00 88.31 170 PRO A O 1
ATOM 1376 N N . ILE A 1 171 ? -30.192 -0.123 23.294 1.00 87.31 171 ILE A N 1
ATOM 1377 C CA . ILE A 1 171 ? -29.184 0.799 22.765 1.00 87.31 171 ILE A CA 1
ATOM 1378 C C . ILE A 1 171 ? -29.000 1.962 23.740 1.00 87.31 171 ILE A C 1
ATOM 1380 O O . ILE A 1 171 ? -29.949 2.704 24.046 1.00 87.31 171 ILE A O 1
ATOM 1384 N N . HIS A 1 172 ? -27.754 2.157 24.175 1.00 85.25 172 HIS A N 1
ATOM 1385 C CA . HIS A 1 172 ? -27.370 3.258 25.050 1.00 85.25 172 HIS A CA 1
ATOM 1386 C C . HIS A 1 172 ? -27.751 4.625 24.435 1.00 85.25 172 HIS A C 1
ATOM 1388 O O . HIS A 1 172 ? -27.520 4.834 23.238 1.00 85.25 172 HIS A O 1
ATOM 1394 N N . PRO A 1 173 ? -28.308 5.583 25.210 1.00 88.62 173 PRO A N 1
ATOM 1395 C CA . PRO A 1 173 ? -28.809 6.853 24.676 1.00 88.62 173 PRO A CA 1
ATOM 1396 C C . PRO A 1 173 ? -27.802 7.641 23.829 1.00 88.62 173 PRO A C 1
ATOM 1398 O O . PRO A 1 173 ? -28.182 8.194 22.799 1.00 88.62 173 PRO A O 1
ATOM 1401 N N . SER A 1 174 ? -26.518 7.644 24.207 1.00 82.88 174 SER A N 1
ATOM 1402 C CA . SER A 1 174 ? -25.465 8.350 23.457 1.00 82.88 174 SER A CA 1
ATOM 1403 C C . SER A 1 174 ? -25.201 7.773 22.060 1.00 82.88 174 SER A C 1
ATOM 1405 O O . SER A 1 174 ? -24.716 8.497 21.188 1.00 82.88 174 SER A O 1
ATOM 1407 N N . SER A 1 175 ? -25.541 6.501 21.831 1.00 79.69 175 SER A N 1
ATOM 1408 C CA . SER A 1 175 ? -25.268 5.783 20.582 1.00 79.69 175 SER A CA 1
ATOM 1409 C C . SER A 1 175 ? -26.440 5.816 19.598 1.00 79.69 175 SER A C 1
ATOM 1411 O O . SER A 1 175 ? -26.253 5.546 18.414 1.00 79.69 175 SER A O 1
ATOM 1413 N N . ARG A 1 176 ? -27.647 6.194 20.045 1.00 84.69 176 ARG A N 1
ATOM 1414 C CA . ARG A 1 176 ? -28.867 6.197 19.210 1.00 84.69 176 ARG A CA 1
ATOM 1415 C C . ARG A 1 176 ? -28.755 7.099 17.984 1.00 84.69 176 ARG A C 1
ATOM 1417 O O . ARG A 1 176 ? -29.281 6.754 16.934 1.00 84.69 176 ARG A O 1
ATOM 1424 N N . LYS A 1 177 ? -28.014 8.208 18.092 1.00 81.19 177 LYS A N 1
ATOM 1425 C CA . LYS A 1 177 ? -27.774 9.147 16.982 1.00 81.19 177 LYS A CA 1
ATOM 1426 C C . LYS A 1 177 ? -27.099 8.503 15.763 1.00 81.19 177 LYS A C 1
ATOM 1428 O O . LYS A 1 177 ? -27.230 9.025 14.664 1.00 81.19 177 LYS A O 1
ATOM 1433 N N . TYR A 1 178 ? -26.387 7.389 15.950 1.00 76.56 178 TYR A N 1
ATOM 1434 C CA . TYR A 1 178 ? -25.709 6.665 14.871 1.00 76.56 178 TYR A CA 1
ATOM 1435 C C . TYR A 1 178 ? -26.617 5.654 14.152 1.00 76.56 178 TYR A C 1
ATOM 1437 O O . TYR A 1 178 ? -26.206 5.094 13.142 1.00 76.56 178 TYR A O 1
ATOM 1445 N N . LEU A 1 179 ? -27.832 5.415 14.659 1.00 83.06 179 LEU A N 1
ATOM 1446 C CA . LEU A 1 179 ? -28.781 4.422 14.136 1.00 83.06 179 LEU A CA 1
ATOM 1447 C C . LEU A 1 179 ? -30.051 5.061 13.549 1.00 83.06 179 LEU A C 1
ATOM 1449 O O . LEU A 1 179 ? -31.035 4.369 13.303 1.00 83.06 179 LEU A O 1
ATOM 1453 N N . SER A 1 180 ? -30.040 6.375 13.328 1.00 82.88 180 SER A N 1
ATOM 1454 C CA . SER A 1 180 ? -31.143 7.105 12.702 1.00 82.88 180 SER A CA 1
ATOM 1455 C C . SER A 1 180 ? -31.073 7.011 11.175 1.00 82.88 180 SER A C 1
ATOM 1457 O O . SER A 1 180 ? -29.995 7.124 10.595 1.00 82.88 180 SER A O 1
ATOM 1459 N N . PHE A 1 181 ? -32.224 6.871 10.519 1.00 85.19 181 PHE A N 1
ATOM 1460 C CA . PHE A 1 181 ? -32.353 6.843 9.060 1.00 85.19 181 PHE A CA 1
ATOM 1461 C C . PHE A 1 181 ? -33.513 7.731 8.600 1.00 85.19 181 PHE A C 1
ATOM 1463 O O . PHE A 1 181 ? -34.490 7.923 9.325 1.00 85.19 181 PHE A O 1
ATOM 1470 N N . GLU A 1 182 ? -33.386 8.294 7.399 1.00 85.94 182 GLU A N 1
ATOM 1471 C CA . GLU A 1 182 ? -34.438 9.082 6.759 1.00 85.94 182 GLU A CA 1
ATOM 1472 C C . GLU A 1 182 ? -35.469 8.135 6.131 1.00 85.94 182 GLU A C 1
ATOM 1474 O O . GLU A 1 182 ? -35.117 7.248 5.354 1.00 85.94 182 GLU A O 1
ATOM 1479 N N . HIS A 1 183 ? -36.739 8.289 6.508 1.00 85.56 183 HIS A N 1
ATOM 1480 C CA . HIS A 1 183 ? -37.833 7.459 6.011 1.00 85.56 183 HIS A CA 1
ATOM 1481 C C . HIS A 1 183 ? -38.654 8.244 4.987 1.00 85.56 183 HIS A C 1
ATOM 1483 O O . HIS A 1 183 ? -39.412 9.147 5.348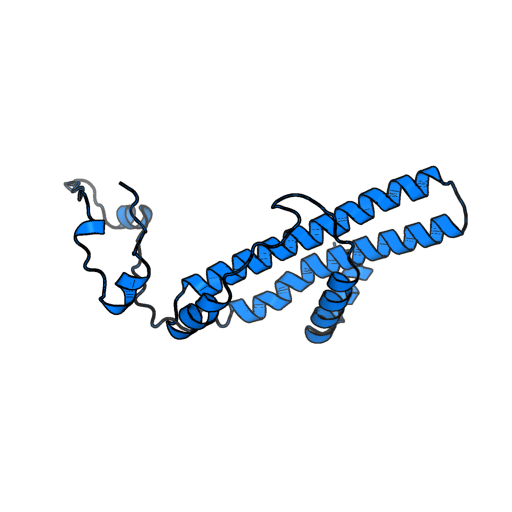 1.00 85.56 183 HIS A O 1
ATOM 1489 N N . HIS A 1 184 ? -38.528 7.875 3.715 1.00 75.00 184 HIS A N 1
ATOM 1490 C CA . HIS A 1 184 ? -39.454 8.294 2.669 1.00 75.00 184 HIS A CA 1
ATOM 1491 C C . HIS A 1 184 ? -40.498 7.188 2.517 1.00 75.00 184 HIS A C 1
ATOM 1493 O O . HIS A 1 184 ? -40.134 6.052 2.216 1.00 75.00 184 HIS A O 1
ATOM 1499 N N . GLY A 1 185 ? -41.750 7.515 2.848 1.00 63.62 185 GLY A N 1
ATOM 1500 C CA . GLY A 1 185 ? -42.871 6.572 2.817 1.00 63.62 185 GLY A CA 1
ATOM 1501 C C . GLY A 1 185 ? -43.200 6.051 1.427 1.00 63.62 185 GLY A C 1
ATOM 1502 O O . GLY A 1 185 ? -42.819 6.713 0.436 1.00 63.62 185 GLY A O 1
#

InterPro domains:
  IPR043502 DNA/RNA polymerase superfamily [SSF56672] (133-184)

Organism: NCBI:txid60185